Protein AF-A0A848X3K2-F1 (afdb_monomer_lite)

Structure (mmCIF, N/CA/C/O backbone):
data_AF-A0A848X3K2-F1
#
_entry.id   AF-A0A848X3K2-F1
#
loop_
_atom_site.group_PDB
_atom_site.id
_atom_site.type_symbol
_atom_site.label_atom_id
_atom_site.label_alt_id
_atom_site.label_comp_id
_atom_site.label_asym_id
_atom_site.label_entity_id
_atom_site.label_seq_id
_atom_site.pdbx_PDB_ins_code
_atom_site.Cartn_x
_atom_site.Cartn_y
_atom_site.Cartn_z
_atom_site.occupancy
_atom_site.B_iso_or_equiv
_atom_site.auth_seq_id
_atom_site.auth_comp_id
_atom_site.auth_asym_id
_atom_site.auth_atom_id
_atom_site.pdbx_PDB_model_num
ATOM 1 N N . MET A 1 1 ? 12.611 2.254 21.986 1.00 49.25 1 MET A N 1
ATOM 2 C CA . MET A 1 1 ? 13.450 1.030 21.943 1.00 49.25 1 MET A CA 1
ATOM 3 C C . MET A 1 1 ? 12.719 -0.230 21.454 1.00 49.25 1 MET A C 1
ATOM 5 O O . MET A 1 1 ? 13.115 -0.743 20.417 1.00 49.25 1 MET A O 1
ATOM 9 N N . ALA A 1 2 ? 11.694 -0.782 22.133 1.00 53.91 2 ALA A N 1
ATOM 10 C CA . ALA A 1 2 ? 11.013 -2.005 21.642 1.00 53.91 2 ALA A CA 1
ATOM 11 C C . ALA A 1 2 ? 10.129 -1.765 20.396 1.00 53.91 2 ALA A C 1
ATOM 13 O O . ALA A 1 2 ? 9.977 -2.655 19.554 1.00 53.91 2 ALA A O 1
ATOM 14 N N . ASP A 1 3 ? 9.580 -0.556 20.277 1.00 63.12 3 ASP A N 1
ATOM 15 C CA . ASP A 1 3 ? 8.714 -0.158 19.165 1.00 63.12 3 ASP A CA 1
ATOM 16 C C . ASP A 1 3 ? 9.526 0.083 17.881 1.00 63.12 3 ASP A C 1
ATOM 18 O O . ASP A 1 3 ? 9.202 -0.451 16.825 1.00 63.12 3 ASP A O 1
ATOM 22 N N . ASP A 1 4 ? 10.684 0.738 17.996 1.00 69.56 4 ASP A N 1
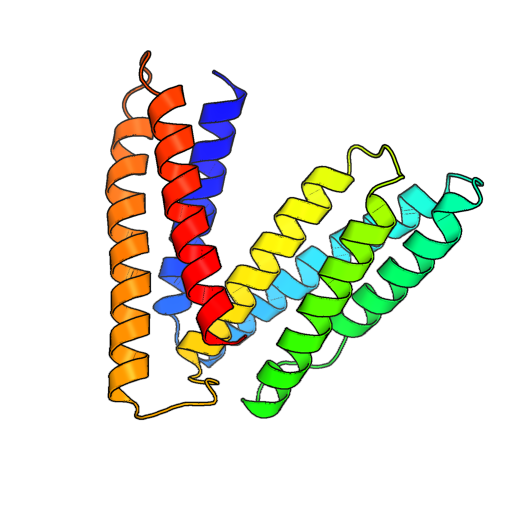ATOM 23 C CA . ASP A 1 4 ? 11.540 1.097 16.853 1.00 69.56 4 ASP A CA 1
ATOM 24 C C . ASP A 1 4 ? 12.150 -0.136 16.181 1.00 69.56 4 ASP A C 1
ATOM 26 O O . ASP A 1 4 ? 12.211 -0.234 14.956 1.00 69.56 4 ASP A O 1
ATOM 30 N N . THR A 1 5 ? 12.535 -1.146 16.970 1.00 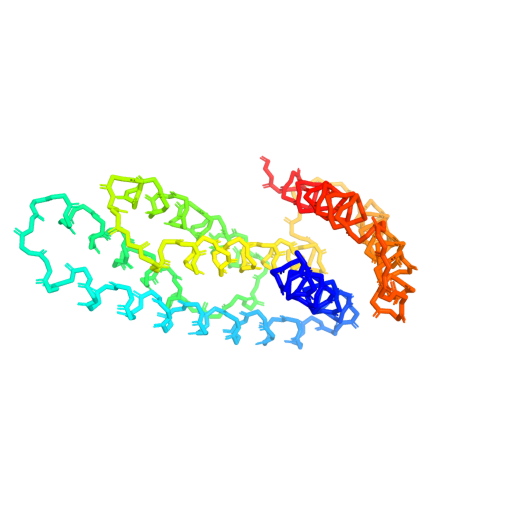72.69 5 THR A N 1
ATOM 31 C CA . THR A 1 5 ? 13.004 -2.433 16.422 1.00 72.69 5 THR A CA 1
ATOM 32 C C . THR A 1 5 ? 11.883 -3.164 15.681 1.00 72.69 5 THR A C 1
ATOM 34 O O . THR A 1 5 ? 12.126 -3.840 14.681 1.00 72.69 5 THR A O 1
ATOM 37 N N . THR A 1 6 ? 10.645 -3.039 16.160 1.00 80.62 6 THR A N 1
ATOM 38 C CA . THR A 1 6 ? 9.471 -3.623 15.501 1.00 80.62 6 THR A CA 1
ATOM 39 C C . THR A 1 6 ? 9.144 -2.865 14.214 1.00 80.62 6 THR A C 1
ATOM 41 O O . THR A 1 6 ? 8.848 -3.494 13.199 1.00 80.62 6 THR A O 1
ATOM 44 N N . PHE A 1 7 ? 9.266 -1.537 14.227 1.00 81.94 7 PHE A N 1
ATOM 45 C CA . PHE A 1 7 ? 9.116 -0.684 13.055 1.00 81.94 7 PHE A CA 1
ATOM 46 C C . PHE A 1 7 ? 10.155 -1.003 11.977 1.00 81.94 7 PHE A C 1
ATOM 48 O O . PHE A 1 7 ? 9.763 -1.292 10.851 1.00 81.94 7 PHE A O 1
ATOM 55 N N . LEU A 1 8 ? 11.452 -1.045 12.304 1.00 81.56 8 LEU A N 1
ATOM 56 C CA . LEU A 1 8 ? 12.493 -1.346 11.314 1.00 81.56 8 LEU A CA 1
ATOM 57 C C . LEU A 1 8 ? 12.333 -2.736 10.695 1.00 81.56 8 LEU A C 1
ATOM 59 O O . LEU A 1 8 ? 12.541 -2.891 9.497 1.00 81.56 8 LEU A O 1
ATOM 63 N N . LYS A 1 9 ? 11.887 -3.732 11.470 1.00 85.31 9 LYS A N 1
ATOM 64 C CA . LYS A 1 9 ? 11.555 -5.060 10.931 1.00 85.31 9 LYS A CA 1
ATOM 65 C C . LYS A 1 9 ? 10.381 -5.020 9.960 1.00 85.31 9 LYS A C 1
ATOM 67 O O . LYS A 1 9 ? 10.427 -5.682 8.927 1.00 85.31 9 LYS A O 1
ATOM 72 N N . LYS A 1 10 ? 9.325 -4.266 10.287 1.00 86.50 10 LYS A N 1
ATOM 73 C CA . LYS A 1 10 ? 8.186 -4.066 9.380 1.00 86.50 10 LYS A CA 1
ATOM 74 C C . LYS A 1 10 ? 8.639 -3.357 8.107 1.00 86.50 10 LYS A C 1
ATOM 76 O O . LYS A 1 10 ? 8.357 -3.851 7.025 1.00 86.50 10 LYS A O 1
ATOM 81 N N . LEU A 1 11 ? 9.388 -2.265 8.249 1.00 86.94 11 LEU A N 1
ATOM 82 C CA . LEU A 1 11 ? 9.920 -1.476 7.143 1.00 86.94 11 LEU A CA 1
ATOM 83 C C . LEU A 1 11 ? 10.825 -2.309 6.230 1.00 86.94 11 LEU A C 1
ATOM 85 O O . LEU A 1 11 ? 10.656 -2.276 5.016 1.00 86.94 11 LEU A O 1
ATOM 89 N N . GLN A 1 12 ? 11.739 -3.099 6.799 1.00 88.25 12 GLN A N 1
ATOM 90 C CA . GLN A 1 12 ? 12.566 -4.026 6.028 1.00 88.25 12 GLN A CA 1
ATOM 91 C C . GLN A 1 12 ? 11.698 -5.026 5.262 1.00 88.25 12 GLN A C 1
ATOM 93 O O . GLN A 1 12 ? 11.901 -5.212 4.069 1.00 88.25 12 GLN A O 1
ATOM 98 N N . GLY A 1 13 ? 10.690 -5.610 5.918 1.00 89.56 13 GLY A N 1
ATOM 99 C CA . GLY A 1 13 ? 9.738 -6.497 5.257 1.00 89.56 13 GLY A CA 1
ATOM 100 C C . GLY A 1 13 ? 9.004 -5.819 4.098 1.00 89.56 13 GLY A C 1
ATOM 101 O O . GLY A 1 13 ? 8.849 -6.424 3.044 1.00 89.56 13 GLY A O 1
ATOM 102 N N . GLU A 1 14 ? 8.589 -4.559 4.246 1.00 89.31 14 GLU A N 1
ATOM 103 C CA . GLU A 1 14 ? 7.959 -3.806 3.155 1.00 89.31 14 GLU A CA 1
ATOM 104 C C . GLU A 1 14 ? 8.918 -3.522 1.996 1.00 89.31 14 GLU A C 1
ATOM 106 O O . GLU A 1 14 ? 8.530 -3.662 0.836 1.00 89.31 14 GLU A O 1
ATOM 111 N N . ILE A 1 15 ? 10.170 -3.168 2.291 1.00 88.94 15 ILE A N 1
ATOM 112 C CA . ILE A 1 15 ? 11.210 -2.956 1.280 1.00 88.94 15 ILE A CA 1
ATOM 113 C C . ILE A 1 15 ? 11.480 -4.255 0.517 1.00 88.94 15 ILE A C 1
ATOM 115 O O . ILE A 1 15 ? 11.450 -4.253 -0.713 1.00 88.94 15 ILE A O 1
ATOM 119 N N . ASP A 1 16 ? 11.666 -5.369 1.226 1.00 90.00 16 ASP A N 1
ATOM 120 C CA . ASP A 1 16 ? 11.895 -6.686 0.630 1.00 90.00 16 ASP A CA 1
ATOM 121 C C . ASP A 1 16 ? 10.710 -7.108 -0.252 1.00 90.00 16 ASP A C 1
ATOM 123 O O . ASP A 1 16 ? 10.896 -7.615 -1.360 1.00 90.00 16 ASP A O 1
ATOM 127 N N . GLU A 1 17 ? 9.479 -6.860 0.208 1.00 91.50 17 GLU A N 1
ATOM 128 C CA . GLU A 1 17 ? 8.253 -7.114 -0.550 1.00 91.50 17 GLU A CA 1
ATOM 129 C C . GLU A 1 17 ? 8.192 -6.297 -1.849 1.00 91.50 17 GLU A C 1
ATOM 131 O O . GLU A 1 17 ? 7.8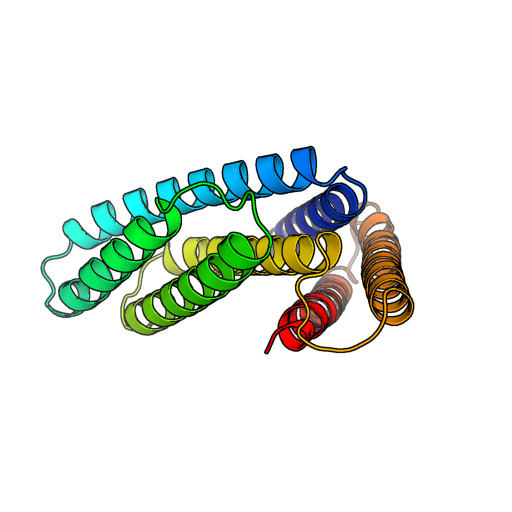38 -6.842 -2.897 1.00 91.50 17 GLU A O 1
ATOM 136 N N . LEU A 1 18 ? 8.559 -5.014 -1.807 1.00 89.75 18 LEU A N 1
ATOM 137 C CA . LEU A 1 18 ? 8.574 -4.146 -2.987 1.00 89.75 18 LEU A CA 1
ATOM 138 C C . LEU A 1 18 ? 9.690 -4.522 -3.964 1.00 89.75 18 LEU A C 1
ATOM 140 O O . LEU A 1 18 ? 9.439 -4.601 -5.167 1.00 89.75 18 LEU A O 1
ATOM 144 N N . ILE A 1 19 ? 10.898 -4.810 -3.468 1.00 88.50 19 ILE A N 1
ATOM 145 C CA . ILE A 1 19 ? 12.007 -5.303 -4.295 1.00 88.50 19 ILE A CA 1
ATOM 146 C C . ILE A 1 19 ? 11.601 -6.614 -4.969 1.00 88.50 19 ILE A C 1
ATOM 148 O O . ILE A 1 19 ? 11.794 -6.767 -6.176 1.00 88.50 19 ILE A O 1
ATOM 152 N N . LEU A 1 20 ? 11.013 -7.554 -4.222 1.00 90.38 20 LEU A N 1
ATOM 153 C CA . LEU A 1 20 ? 10.508 -8.805 -4.780 1.00 90.38 20 LEU A CA 1
ATOM 154 C C . LEU A 1 20 ? 9.498 -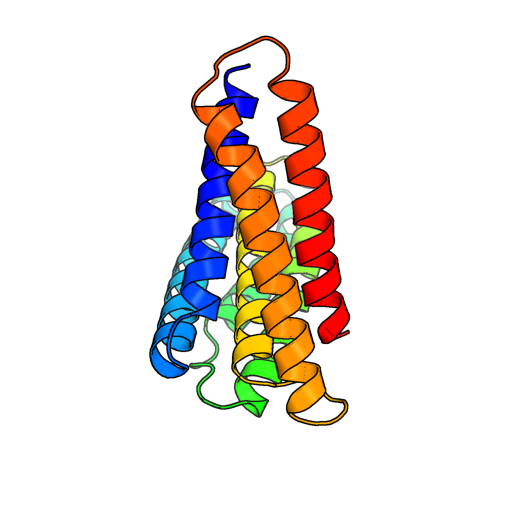8.517 -5.888 1.00 90.38 20 LEU A C 1
ATOM 156 O O . LEU A 1 20 ? 9.702 -8.968 -7.011 1.00 90.38 20 LEU A O 1
ATOM 160 N N . GLN A 1 21 ? 8.462 -7.724 -5.606 1.00 89.69 21 GLN A N 1
ATOM 161 C CA . GLN A 1 21 ? 7.408 -7.402 -6.566 1.00 89.69 21 GLN A CA 1
ATOM 162 C C . GLN A 1 21 ? 7.955 -6.763 -7.852 1.00 89.69 21 GLN A C 1
ATOM 164 O O . GLN A 1 21 ? 7.522 -7.134 -8.938 1.00 89.69 21 GLN A O 1
ATOM 169 N N . LEU A 1 22 ? 8.934 -5.858 -7.756 1.00 86.75 22 LEU A N 1
ATOM 170 C CA . LEU A 1 22 ? 9.569 -5.230 -8.922 1.00 86.75 22 LEU A CA 1
ATOM 171 C C . LEU A 1 22 ? 10.438 -6.201 -9.741 1.00 86.75 22 LEU A C 1
ATOM 173 O O . LEU A 1 22 ? 10.730 -5.927 -10.909 1.00 86.75 22 LEU A O 1
ATOM 177 N N . ASN A 1 23 ? 10.862 -7.320 -9.153 1.00 87.31 23 ASN A N 1
ATOM 178 C CA . ASN A 1 23 ? 11.611 -8.377 -9.834 1.00 87.31 23 ASN A CA 1
ATOM 179 C C . ASN A 1 23 ? 10.717 -9.533 -10.327 1.00 87.31 23 ASN A C 1
ATOM 181 O O . ASN A 1 23 ? 11.192 -10.369 -11.098 1.00 87.31 23 ASN A O 1
ATOM 185 N N . LEU A 1 24 ? 9.453 -9.600 -9.896 1.00 87.38 24 LEU A N 1
ATOM 186 C CA . LEU A 1 24 ? 8.499 -10.610 -10.349 1.00 87.38 24 LEU A CA 1
ATOM 187 C C . LEU A 1 24 ? 8.115 -10.399 -11.820 1.00 87.38 24 LEU A C 1
ATOM 189 O O . LEU A 1 24 ? 8.159 -9.293 -12.358 1.00 87.38 24 LEU A O 1
ATOM 193 N N . GLY A 1 25 ? 7.709 -11.484 -12.482 1.00 85.38 25 GLY A N 1
ATOM 194 C CA . GLY A 1 25 ? 7.029 -11.376 -13.767 1.00 85.38 25 GLY A CA 1
ATOM 195 C C . GLY A 1 25 ? 5.639 -10.758 -13.594 1.00 85.38 25 GLY A C 1
ATOM 196 O O . GLY A 1 25 ? 5.031 -10.869 -12.533 1.00 85.38 25 GLY A O 1
ATOM 197 N N . LYS A 1 26 ? 5.094 -10.167 -14.665 1.00 83.62 26 LYS A N 1
ATOM 198 C CA . LYS A 1 26 ? 3.786 -9.482 -14.651 1.00 83.62 26 LYS A CA 1
ATOM 199 C C . LYS A 1 26 ? 2.667 -10.295 -13.991 1.00 83.62 26 LYS A C 1
ATOM 201 O O . LYS A 1 26 ? 1.906 -9.754 -13.200 1.00 83.62 26 LYS A O 1
ATOM 206 N N . ALA A 1 27 ? 2.563 -11.583 -14.326 1.00 85.31 27 ALA A N 1
ATOM 207 C CA . ALA A 1 27 ? 1.532 -12.463 -13.777 1.00 85.31 27 ALA A CA 1
ATOM 208 C C . ALA A 1 27 ? 1.699 -12.655 -12.261 1.00 85.31 27 ALA A C 1
ATOM 210 O O . ALA A 1 27 ? 0.746 -12.469 -11.511 1.00 85.31 27 ALA A O 1
ATOM 211 N N . ASP A 1 28 ? 2.924 -12.928 -11.811 1.00 88.12 28 ASP A N 1
ATOM 212 C CA . ASP A 1 28 ? 3.228 -13.132 -10.394 1.00 88.12 28 ASP A CA 1
ATOM 213 C C . ASP A 1 28 ? 3.048 -11.839 -9.583 1.00 88.12 28 ASP A C 1
ATOM 215 O O . ASP A 1 28 ? 2.565 -11.874 -8.453 1.00 88.12 28 ASP A O 1
ATOM 219 N N . ALA A 1 29 ? 3.394 -10.682 -10.160 1.00 88.31 29 ALA A N 1
ATOM 220 C CA . ALA A 1 29 ? 3.200 -9.379 -9.530 1.00 88.31 29 ALA A CA 1
ATOM 221 C C . ALA A 1 29 ? 1.706 -9.039 -9.364 1.00 88.31 29 ALA A C 1
ATOM 223 O O . ALA A 1 29 ? 1.300 -8.551 -8.308 1.00 88.31 29 ALA A O 1
ATOM 224 N N . VAL A 1 30 ? 0.875 -9.342 -10.371 1.00 89.69 30 VAL A N 1
ATOM 225 C CA . VAL A 1 30 ? -0.589 -9.207 -10.272 1.00 89.69 30 VAL A CA 1
ATOM 226 C C . VAL A 1 30 ? -1.135 -10.133 -9.185 1.00 89.69 30 VAL A C 1
ATOM 228 O O . VAL A 1 30 ? -1.850 -9.671 -8.299 1.00 89.69 30 VAL A O 1
ATOM 231 N N . ASP A 1 31 ? -0.763 -11.414 -9.197 1.00 91.25 31 ASP A N 1
ATOM 232 C CA . ASP A 1 31 ? -1.199 -12.389 -8.189 1.00 91.25 31 ASP A CA 1
ATOM 233 C C . ASP A 1 31 ? -0.809 -11.957 -6.767 1.00 91.25 31 ASP A C 1
ATOM 235 O O . ASP A 1 31 ? -1.598 -12.079 -5.822 1.00 91.25 31 ASP A O 1
ATOM 239 N N . TYR A 1 32 ? 0.393 -11.402 -6.615 1.00 91.25 32 TYR A N 1
ATOM 240 C CA . TYR A 1 32 ? 0.891 -10.878 -5.352 1.00 91.25 32 TYR A CA 1
ATOM 241 C C . TYR A 1 32 ? 0.036 -9.715 -4.825 1.00 91.25 32 TYR A C 1
ATOM 243 O O . TYR A 1 32 ? -0.379 -9.725 -3.661 1.00 91.25 32 TYR A O 1
ATOM 251 N N . VAL A 1 33 ? -0.276 -8.734 -5.676 1.00 91.25 33 VAL A N 1
ATOM 252 C CA . VAL A 1 33 ? -1.126 -7.597 -5.296 1.00 91.25 33 VAL A CA 1
ATOM 253 C C . VAL A 1 33 ? -2.560 -8.038 -5.015 1.00 91.25 33 VAL A C 1
ATOM 255 O O . VAL A 1 33 ? -3.146 -7.580 -4.038 1.00 91.25 33 VAL A O 1
ATOM 258 N N . GLU A 1 34 ? -3.117 -8.972 -5.788 1.00 92.81 34 GLU A N 1
ATOM 259 C CA . GLU A 1 34 ? -4.449 -9.537 -5.530 1.00 92.81 34 GLU A CA 1
ATOM 260 C C . GLU A 1 34 ? -4.518 -10.217 -4.153 1.00 92.81 34 GLU A C 1
ATOM 262 O O . GLU A 1 34 ? -5.483 -10.033 -3.409 1.00 92.81 34 GLU A O 1
ATOM 267 N N . LYS A 1 35 ? -3.461 -10.931 -3.746 1.00 93.44 35 LYS A N 1
ATOM 268 C CA . LYS A 1 35 ? -3.377 -11.505 -2.396 1.00 93.44 35 LYS A CA 1
ATOM 269 C C . LYS A 1 35 ? -3.393 -10.422 -1.314 1.00 93.44 35 LYS A C 1
ATOM 271 O O . LYS A 1 35 ? -4.078 -10.574 -0.303 1.00 93.44 35 LYS A O 1
ATOM 276 N N . LYS A 1 36 ? -2.658 -9.324 -1.518 1.00 93.81 36 LYS A N 1
ATOM 277 C CA . LYS A 1 36 ? -2.621 -8.187 -0.581 1.00 93.81 36 LYS A CA 1
ATOM 278 C C . LYS A 1 36 ? -3.957 -7.441 -0.541 1.00 93.81 36 LYS A C 1
ATOM 280 O O . LYS A 1 36 ? -4.388 -7.057 0.544 1.00 93.81 36 LYS A O 1
ATOM 285 N N . LYS A 1 37 ? -4.651 -7.330 -1.679 1.00 94.25 37 LYS A N 1
ATOM 286 C CA . LYS A 1 37 ? -6.021 -6.807 -1.783 1.00 94.25 37 LYS A CA 1
ATOM 287 C C . LYS A 1 37 ? -6.989 -7.621 -0.919 1.00 94.25 37 LYS A C 1
ATOM 289 O O . LYS A 1 37 ? -7.739 -7.038 -0.140 1.00 94.25 37 LYS A O 1
ATOM 294 N N . GLU A 1 38 ? -6.928 -8.953 -0.980 1.00 94.38 38 GLU A N 1
ATOM 295 C CA . GLU A 1 38 ? -7.796 -9.822 -0.168 1.00 94.38 38 GLU A CA 1
ATOM 296 C C . GLU A 1 38 ? -7.461 -9.755 1.335 1.00 94.38 38 GLU A C 1
ATOM 298 O O . GLU A 1 38 ? -8.363 -9.728 2.175 1.00 94.38 38 GLU A O 1
ATOM 303 N N . SER A 1 39 ? -6.174 -9.665 1.696 1.00 93.31 39 SER A N 1
ATOM 304 C CA . SER A 1 39 ? -5.771 -9.430 3.092 1.00 93.31 39 SER A CA 1
ATOM 305 C C . SER A 1 39 ? -6.310 -8.100 3.625 1.00 93.31 39 SER A C 1
ATOM 307 O O . SER A 1 39 ? -6.862 -8.061 4.721 1.00 93.31 39 SER A O 1
ATOM 309 N N . PHE A 1 40 ? -6.212 -7.022 2.842 1.00 95.06 40 PHE A N 1
ATOM 310 C CA . PHE A 1 40 ? -6.728 -5.718 3.253 1.00 95.06 40 PHE A CA 1
ATOM 311 C C . PHE A 1 40 ? -8.257 -5.699 3.342 1.00 95.06 40 PHE A C 1
ATOM 313 O O . PHE A 1 40 ? -8.814 -5.155 4.288 1.00 95.06 40 PHE A O 1
ATOM 320 N N . LYS A 1 41 ? -8.949 -6.370 2.420 1.00 95.12 41 LYS A N 1
ATOM 321 C CA . LYS A 1 41 ? -10.405 -6.550 2.472 1.00 95.12 41 LYS A CA 1
ATOM 322 C C . LYS A 1 41 ? -10.859 -7.278 3.740 1.00 95.12 41 LYS A C 1
ATOM 324 O O . LYS A 1 41 ? -11.870 -6.901 4.320 1.00 95.12 41 LYS A O 1
ATOM 329 N N . SER A 1 42 ? -10.101 -8.276 4.196 1.00 94.31 42 SER A N 1
ATOM 330 C CA . SER A 1 42 ? -10.390 -8.967 5.462 1.00 94.31 42 SER A CA 1
ATOM 331 C C . SER A 1 42 ? -10.287 -8.012 6.660 1.00 94.31 42 SER A C 1
ATOM 333 O O . SER A 1 42 ? -11.125 -8.052 7.555 1.00 94.31 42 SER A O 1
ATOM 335 N N . LEU A 1 43 ? -9.309 -7.102 6.640 1.00 93.62 43 LEU A N 1
ATOM 336 C CA . LEU A 1 43 ? -9.155 -6.060 7.658 1.00 93.62 43 LEU A CA 1
ATOM 337 C C . LEU A 1 43 ? -10.267 -4.994 7.582 1.00 93.62 43 LEU A C 1
ATOM 339 O O . LEU A 1 43 ? -10.754 -4.544 8.614 1.00 93.62 43 LEU A O 1
ATOM 343 N N . VAL A 1 44 ? -10.719 -4.625 6.378 1.00 93.75 44 VAL A N 1
ATOM 344 C CA . VAL A 1 44 ? -11.901 -3.761 6.171 1.00 93.75 44 VAL A CA 1
ATOM 345 C C . VAL A 1 44 ? -13.163 -4.403 6.755 1.00 93.75 44 VAL A C 1
ATOM 347 O O . VAL A 1 44 ? -13.988 -3.713 7.352 1.00 93.75 44 VAL A O 1
ATOM 350 N N . ASP A 1 45 ? -13.310 -5.719 6.607 1.00 93.44 45 ASP A N 1
ATOM 351 C CA . ASP A 1 45 ? -14.439 -6.463 7.167 1.00 93.44 45 ASP A CA 1
ATOM 352 C C . ASP A 1 45 ? -14.410 -6.477 8.696 1.00 93.44 45 ASP A C 1
ATOM 354 O O . ASP A 1 45 ? -15.413 -6.144 9.328 1.00 93.44 45 ASP A O 1
ATOM 358 N N . GLU A 1 46 ? -13.249 -6.751 9.291 1.00 91.44 46 GLU A N 1
ATOM 359 C CA . GLU A 1 46 ? -13.055 -6.679 10.743 1.00 91.44 46 GLU A CA 1
ATOM 360 C C . GLU A 1 46 ? -13.351 -5.273 11.288 1.00 91.44 46 GLU A C 1
ATOM 362 O O . GLU A 1 46 ? -14.075 -5.113 12.274 1.00 91.44 46 GLU A O 1
ATOM 367 N N . ALA A 1 47 ? -12.845 -4.240 10.612 1.00 90.00 47 ALA A N 1
ATOM 368 C CA . ALA A 1 47 ? -13.114 -2.846 10.938 1.00 90.00 47 ALA A CA 1
ATOM 369 C C . ALA A 1 47 ? -14.612 -2.532 10.947 1.00 90.00 47 ALA A C 1
ATOM 371 O O . ALA A 1 47 ? -15.145 -1.984 11.916 1.00 90.00 47 ALA A O 1
ATOM 372 N N . ARG A 1 48 ? -15.315 -2.926 9.882 1.00 89.81 48 ARG A N 1
ATOM 373 C CA . ARG A 1 48 ? -16.757 -2.716 9.751 1.00 89.81 48 ARG A CA 1
ATOM 374 C C . ARG A 1 48 ? -17.530 -3.398 10.878 1.00 89.81 48 ARG A C 1
ATOM 376 O O . ARG A 1 48 ? -18.481 -2.809 11.401 1.00 89.81 48 ARG A O 1
ATOM 383 N N . GLU A 1 49 ? -17.151 -4.617 11.253 1.00 88.75 49 GLU A N 1
ATOM 384 C CA . GLU A 1 49 ? -17.784 -5.352 12.352 1.00 88.75 49 GLU A CA 1
ATOM 385 C C . GLU A 1 49 ? -17.581 -4.650 13.698 1.00 88.75 49 GLU A C 1
ATOM 387 O O . GLU A 1 49 ? -18.554 -4.460 14.433 1.00 88.75 49 GLU A O 1
ATOM 392 N N . ARG A 1 50 ? -16.365 -4.172 13.997 1.00 85.38 50 ARG A N 1
ATOM 393 C CA . ARG A 1 50 ? -16.094 -3.442 15.249 1.00 85.38 50 ARG A CA 1
ATOM 394 C C . ARG A 1 50 ? -16.873 -2.138 15.344 1.00 85.38 50 ARG A C 1
ATOM 396 O O . ARG A 1 50 ? -17.529 -1.883 16.351 1.00 85.38 50 ARG A O 1
ATOM 403 N N . ILE A 1 51 ? -16.886 -1.354 14.270 1.00 83.00 51 ILE A N 1
ATOM 404 C CA . ILE A 1 51 ? -17.619 -0.082 14.215 1.00 83.00 51 ILE A CA 1
ATOM 405 C C . ILE A 1 51 ? -19.141 -0.319 14.257 1.00 83.00 51 ILE A C 1
ATOM 407 O O . ILE A 1 51 ? -19.913 0.550 14.670 1.00 83.00 51 ILE A O 1
ATOM 411 N N . SER A 1 52 ? -19.611 -1.513 13.881 1.00 75.94 52 SER A N 1
ATOM 412 C CA . SER A 1 52 ? -21.019 -1.907 14.012 1.00 75.94 52 SER A CA 1
ATOM 413 C C . SER A 1 52 ? -21.484 -2.108 15.452 1.00 75.94 52 SER A C 1
ATOM 415 O O . SER A 1 52 ? -22.673 -1.929 15.702 1.00 75.94 52 SER A O 1
ATOM 417 N N . GLY A 1 53 ? -20.568 -2.370 16.388 1.00 68.44 53 GLY A N 1
ATOM 418 C CA . GLY A 1 53 ? -20.869 -2.484 17.817 1.00 68.44 53 GLY A CA 1
ATOM 419 C C . GLY A 1 53 ? -21.077 -1.153 18.552 1.00 68.44 53 GLY A C 1
ATOM 420 O O . GLY A 1 53 ? -21.684 -1.160 19.618 1.00 68.44 53 GLY A O 1
ATOM 421 N N . ASN A 1 54 ? -20.624 -0.022 17.992 1.00 65.25 54 ASN A N 1
ATOM 422 C CA . ASN A 1 54 ? -20.760 1.310 18.597 1.00 65.25 54 ASN A CA 1
ATOM 423 C C . ASN A 1 54 ? -21.913 2.095 17.936 1.00 65.25 54 ASN A C 1
ATOM 425 O O . ASN A 1 54 ? -21.831 2.470 16.762 1.00 65.25 54 ASN A O 1
ATOM 429 N N . GLU A 1 55 ? -22.995 2.346 18.685 1.00 58.22 55 GLU A N 1
ATOM 430 C CA . GLU A 1 55 ? -24.239 3.005 18.227 1.00 58.22 55 GLU A CA 1
ATOM 431 C C . GLU A 1 55 ? -24.154 4.544 18.093 1.00 58.22 55 GLU A C 1
ATOM 433 O O . GLU A 1 55 ? -25.179 5.217 17.993 1.00 58.22 55 GLU A O 1
ATOM 438 N N . ASP A 1 56 ? -22.958 5.133 18.048 1.00 63.06 56 ASP A N 1
ATOM 439 C CA . ASP A 1 56 ? -22.817 6.578 17.848 1.00 63.06 56 ASP A CA 1
ATOM 440 C C . ASP A 1 56 ? -22.976 6.975 16.371 1.00 63.06 56 ASP A C 1
ATOM 442 O O . ASP A 1 56 ? -22.479 6.315 15.456 1.00 63.06 56 ASP A O 1
ATOM 446 N N . GLY A 1 57 ? -23.658 8.097 16.113 1.00 58.81 57 GLY A N 1
ATOM 447 C CA . GLY A 1 57 ? -23.961 8.587 14.759 1.00 58.81 57 GLY A CA 1
ATOM 448 C C . GLY A 1 57 ? -22.729 8.833 13.871 1.00 58.81 57 GLY A C 1
ATOM 449 O O . GLY A 1 57 ? -22.826 8.705 12.649 1.00 58.81 57 GLY A O 1
ATOM 450 N N . SER A 1 58 ? -21.561 9.099 14.469 1.00 64.06 58 SER A N 1
ATOM 451 C CA . SER A 1 58 ? -20.267 9.219 13.774 1.00 64.06 58 SER A CA 1
ATOM 452 C C . SER A 1 58 ? -19.831 7.914 13.091 1.00 64.06 58 SER A C 1
ATOM 454 O O . SER A 1 58 ? -19.124 7.945 12.089 1.00 64.06 58 SER A O 1
ATOM 456 N N . SER A 1 59 ? -20.314 6.763 13.565 1.00 76.00 59 SER A N 1
ATOM 457 C CA . SER A 1 59 ? -20.027 5.445 12.992 1.00 76.00 59 SER A CA 1
ATOM 458 C C . SER A 1 59 ? -20.769 5.190 11.673 1.00 76.00 59 SER A C 1
ATOM 460 O O . SER A 1 59 ? -20.406 4.277 10.935 1.00 76.00 59 SER A O 1
ATOM 462 N N . SER A 1 60 ? -21.822 5.955 11.349 1.00 83.38 60 SER A N 1
ATOM 463 C CA . SER A 1 60 ? -22.649 5.697 10.159 1.00 83.38 60 SER A CA 1
ATOM 464 C C . SER A 1 60 ? -21.948 6.065 8.850 1.00 83.38 60 SER A C 1
ATOM 466 O O . SER A 1 60 ? -22.035 5.309 7.884 1.00 83.38 60 SER A O 1
ATOM 468 N N . SER A 1 61 ? -21.268 7.213 8.797 1.00 88.00 61 SER A N 1
ATOM 469 C CA . SER A 1 61 ? -20.524 7.640 7.603 1.00 88.00 61 SER A CA 1
ATOM 470 C C . SER A 1 61 ? -19.313 6.741 7.360 1.00 88.00 61 SER A C 1
ATOM 472 O O . SER A 1 61 ? -19.068 6.330 6.228 1.00 88.00 61 SER A O 1
ATOM 474 N N . LEU A 1 62 ? -18.600 6.370 8.427 1.00 90.25 62 LEU A N 1
ATOM 475 C CA . LEU A 1 62 ? -17.457 5.468 8.351 1.00 90.25 62 LEU A CA 1
ATOM 476 C C . LEU A 1 62 ? -17.859 4.068 7.865 1.00 90.25 62 LEU A C 1
ATOM 478 O O . LEU A 1 62 ? -17.205 3.527 6.978 1.00 90.25 62 LEU A O 1
ATOM 482 N N . LYS A 1 63 ? -18.975 3.510 8.359 1.00 90.12 63 LYS A N 1
ATOM 483 C CA . LYS A 1 63 ? -19.531 2.243 7.841 1.00 90.12 63 LYS A CA 1
ATOM 484 C C . LYS A 1 63 ? -19.788 2.312 6.340 1.00 90.12 63 LYS A C 1
ATOM 486 O O . LYS A 1 63 ? -19.387 1.410 5.616 1.00 90.12 63 LYS A O 1
ATOM 491 N N . GLN A 1 64 ? -20.412 3.390 5.866 1.00 93.19 64 GLN A N 1
ATOM 492 C CA . GLN A 1 64 ? -20.658 3.563 4.436 1.00 93.19 64 GLN A CA 1
ATOM 493 C C . GLN A 1 64 ? -19.345 3.592 3.637 1.00 93.19 64 GLN A C 1
ATOM 495 O O . GLN A 1 64 ? -19.250 2.941 2.600 1.00 93.19 64 GLN A O 1
ATOM 500 N N . LYS A 1 65 ? -18.318 4.299 4.123 1.00 94.44 65 LYS A N 1
ATOM 501 C CA . LYS A 1 65 ? -17.012 4.354 3.450 1.00 94.44 65 LYS A CA 1
ATOM 502 C C . LYS A 1 65 ? -16.280 3.013 3.444 1.00 94.44 65 LYS A C 1
ATOM 504 O O . LYS A 1 65 ? -15.739 2.631 2.409 1.00 94.44 65 LYS A O 1
ATOM 509 N N . LEU A 1 66 ? -16.361 2.246 4.529 1.00 93.50 66 LEU A N 1
ATOM 510 C CA . LEU A 1 66 ? -15.857 0.871 4.570 1.00 93.50 66 LEU A CA 1
ATOM 511 C C . LEU A 1 66 ? -16.580 -0.040 3.571 1.00 93.50 66 LEU A C 1
ATOM 513 O O . LEU A 1 66 ? -15.945 -0.880 2.939 1.00 93.50 66 LEU A O 1
ATOM 517 N N . ASP A 1 67 ? -17.883 0.155 3.372 1.00 93.94 67 ASP A N 1
ATOM 518 C CA . ASP A 1 67 ? -18.673 -0.610 2.401 1.00 93.94 67 ASP A CA 1
ATOM 519 C C . ASP A 1 67 ? -18.291 -0.277 0.962 1.00 93.94 67 ASP A C 1
ATOM 521 O O . ASP A 1 67 ? -18.126 -1.177 0.135 1.00 93.94 67 ASP A O 1
ATOM 525 N N . GLU A 1 68 ? -18.115 1.013 0.676 1.00 94.62 68 GLU A N 1
ATOM 526 C CA . GLU A 1 68 ? -17.616 1.503 -0.606 1.00 94.62 68 GLU A CA 1
ATOM 527 C C . GLU A 1 68 ? -16.217 0.937 -0.890 1.00 94.62 68 GLU A C 1
ATOM 529 O O . GLU A 1 68 ? -15.987 0.388 -1.970 1.00 94.62 68 GLU A O 1
ATOM 534 N N . LEU A 1 69 ? -15.307 0.987 0.087 1.00 95.38 69 LEU A N 1
ATOM 535 C CA . LEU A 1 69 ? -13.960 0.432 -0.034 1.00 95.38 69 LEU A CA 1
ATOM 536 C C . LEU A 1 69 ? -13.980 -1.085 -0.240 1.00 95.38 69 LEU A C 1
ATOM 538 O O . LEU A 1 69 ? -13.323 -1.585 -1.152 1.00 95.38 69 LEU A O 1
ATOM 542 N N . LYS A 1 70 ? -14.775 -1.825 0.541 1.00 94.25 70 LYS A N 1
ATOM 543 C CA . LYS A 1 70 ? -14.954 -3.272 0.365 1.00 94.25 70 LYS A CA 1
ATOM 544 C C . LYS A 1 70 ? -15.420 -3.604 -1.048 1.00 94.25 70 LYS A C 1
ATOM 546 O O . LYS A 1 70 ? -14.909 -4.547 -1.653 1.00 94.25 70 LYS A O 1
ATOM 551 N N . LEU A 1 71 ? -16.374 -2.835 -1.580 1.00 94.31 71 LEU A N 1
ATOM 552 C CA . LEU A 1 71 ? -16.854 -3.012 -2.945 1.00 94.31 71 LEU A CA 1
ATOM 553 C C . LEU A 1 71 ? -15.719 -2.807 -3.952 1.00 94.31 71 LEU A C 1
ATOM 555 O O . LEU A 1 71 ? -15.556 -3.656 -4.823 1.00 94.31 71 LEU A O 1
ATOM 559 N N . GLN A 1 72 ? -14.917 -1.745 -3.810 1.00 94.12 72 GLN A N 1
ATOM 560 C CA . GLN A 1 72 ? -13.774 -1.501 -4.700 1.00 94.12 72 GLN A CA 1
ATOM 561 C C . GLN A 1 72 ? -12.740 -2.630 -4.638 1.00 94.12 72 GLN A C 1
ATOM 563 O O . GLN A 1 72 ? -12.275 -3.085 -5.679 1.00 94.12 72 GLN A O 1
ATOM 568 N N . LEU A 1 73 ? -12.424 -3.136 -3.443 1.00 92.38 73 LEU A N 1
ATOM 569 C CA . LEU A 1 73 ? -11.492 -4.256 -3.266 1.00 92.38 73 LEU A CA 1
ATOM 570 C C . LEU A 1 73 ? -12.033 -5.571 -3.846 1.00 92.38 73 LEU A C 1
ATOM 572 O O . LEU A 1 73 ? -11.255 -6.438 -4.235 1.00 92.38 73 LEU A O 1
ATOM 576 N N . ALA A 1 74 ? -13.356 -5.730 -3.911 1.00 91.8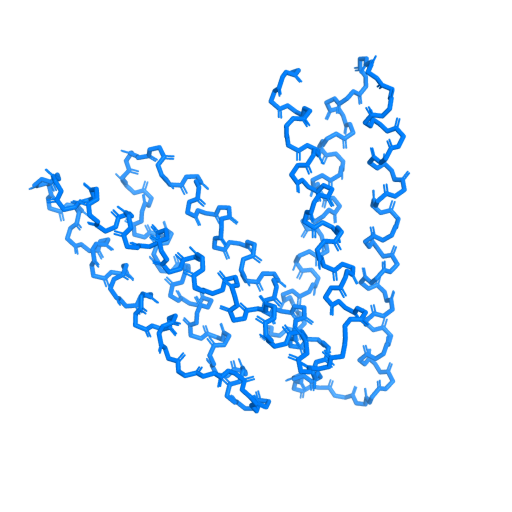1 74 ALA A N 1
ATOM 577 C CA . ALA A 1 74 ? -14.011 -6.896 -4.497 1.00 91.81 74 ALA A CA 1
ATOM 578 C C . ALA A 1 74 ? -14.207 -6.794 -6.019 1.00 91.81 74 ALA A C 1
ATOM 580 O O . ALA A 1 74 ? -14.606 -7.784 -6.640 1.00 91.81 74 ALA A O 1
ATOM 581 N N . LEU A 1 75 ? -13.944 -5.633 -6.633 1.00 88.00 75 LEU A N 1
ATOM 582 C CA . LEU A 1 75 ? -13.940 -5.526 -8.088 1.00 88.00 75 LEU A CA 1
ATOM 583 C C . LEU A 1 75 ? -12.856 -6.444 -8.665 1.00 88.00 75 LEU A C 1
ATOM 585 O O . LEU A 1 75 ? -11.840 -6.714 -8.020 1.00 88.00 75 LEU A O 1
ATOM 589 N N . GLY A 1 76 ? -13.152 -6.977 -9.856 1.00 83.88 76 GLY A N 1
ATOM 590 C CA . GLY A 1 76 ? -12.456 -8.106 -10.479 1.00 83.88 76 GLY A CA 1
ATOM 591 C C . GLY A 1 76 ? -10.939 -7.953 -10.606 1.00 83.88 76 GLY A C 1
ATOM 592 O O . GLY A 1 76 ? -10.350 -6.946 -10.236 1.00 83.88 76 GLY A O 1
ATOM 593 N N . ARG A 1 77 ? -10.272 -8.970 -11.142 1.00 83.94 77 ARG A N 1
ATOM 594 C CA . ARG A 1 77 ? -8.805 -8.981 -11.191 1.00 83.94 77 ARG A CA 1
ATOM 595 C C . ARG A 1 77 ? -8.253 -7.885 -12.105 1.00 83.94 77 ARG A C 1
ATOM 597 O O . ARG A 1 77 ? -8.809 -7.610 -13.169 1.00 83.94 77 ARG A O 1
ATOM 604 N N . MET A 1 78 ? -7.131 -7.299 -11.704 1.00 84.44 78 MET A N 1
ATOM 605 C CA . MET A 1 78 ? -6.429 -6.238 -12.438 1.00 84.44 78 MET A CA 1
ATOM 606 C C . MET A 1 78 ? -5.572 -6.803 -13.590 1.00 84.44 78 MET A C 1
ATOM 608 O O . MET A 1 78 ? -4.365 -6.589 -13.655 1.00 84.44 78 MET A O 1
ATOM 612 N N . GLU A 1 79 ? -6.188 -7.577 -14.491 1.00 74.94 79 GLU A N 1
ATOM 613 C CA . GLU A 1 79 ? -5.478 -8.345 -15.533 1.00 74.94 79 GLU A CA 1
ATOM 614 C C . GLU A 1 79 ? -5.058 -7.504 -16.749 1.00 74.94 79 GLU A C 1
ATOM 616 O O . GLU A 1 79 ? -4.154 -7.892 -17.493 1.00 74.94 79 GLU A O 1
ATOM 621 N N . SER A 1 80 ? -5.694 -6.350 -16.967 1.00 84.00 80 SER A N 1
ATOM 622 C CA . SER A 1 80 ? -5.337 -5.413 -18.035 1.00 84.00 80 SER A CA 1
ATOM 623 C C . SER A 1 80 ? -4.808 -4.097 -17.470 1.00 84.00 80 SER A C 1
ATOM 625 O O . SER A 1 80 ? -5.105 -3.726 -16.335 1.00 84.00 80 SER A O 1
ATOM 627 N N . ARG A 1 81 ? -4.034 -3.372 -18.288 1.00 82.25 81 ARG A N 1
ATOM 628 C CA . ARG A 1 81 ? -3.512 -2.044 -17.929 1.00 82.25 81 ARG A CA 1
ATOM 629 C C . ARG A 1 81 ? -4.636 -1.078 -17.566 1.00 82.25 81 ARG A C 1
ATOM 631 O O . ARG A 1 81 ? -4.596 -0.498 -16.492 1.00 82.25 81 ARG A O 1
ATOM 638 N N . ASP A 1 82 ? -5.653 -0.982 -18.415 1.00 84.94 82 ASP A N 1
ATOM 639 C CA . ASP A 1 82 ? -6.786 -0.079 -18.199 1.00 84.94 82 ASP A CA 1
ATOM 640 C C . ASP A 1 82 ? -7.572 -0.459 -16.933 1.00 84.94 82 ASP A C 1
ATOM 642 O O . ASP A 1 82 ? -7.931 0.409 -16.139 1.00 84.94 82 ASP A O 1
ATOM 646 N N . ALA A 1 83 ? -7.783 -1.762 -16.697 1.00 86.94 83 ALA A N 1
ATOM 647 C CA . ALA A 1 83 ? -8.472 -2.240 -15.501 1.00 86.94 83 ALA A CA 1
ATOM 648 C C . ALA A 1 83 ? -7.674 -1.939 -14.226 1.00 86.94 83 ALA A C 1
ATOM 650 O O . ALA A 1 83 ? -8.263 -1.532 -13.226 1.00 86.94 83 ALA A O 1
ATOM 651 N N . LEU A 1 84 ? -6.349 -2.113 -14.254 1.00 88.31 84 LEU A N 1
ATOM 652 C CA . LEU A 1 84 ? -5.486 -1.749 -13.133 1.00 88.31 84 LEU A CA 1
ATOM 653 C C . LEU A 1 84 ? -5.464 -0.234 -12.912 1.00 88.31 84 LEU A C 1
ATOM 655 O O . LEU A 1 84 ? -5.562 0.199 -11.771 1.00 88.31 84 LEU A O 1
ATOM 659 N N . GLU A 1 85 ? -5.352 0.580 -13.964 1.00 88.25 85 GLU A N 1
ATOM 660 C CA . GLU A 1 85 ? -5.344 2.042 -13.833 1.00 88.25 85 GLU A CA 1
ATOM 661 C C . GLU A 1 85 ? -6.626 2.546 -13.166 1.00 88.25 85 GLU A C 1
ATOM 663 O O . GLU A 1 85 ? -6.576 3.291 -12.185 1.00 88.25 85 GLU A O 1
ATOM 668 N N . GLU A 1 86 ? -7.773 2.081 -13.664 1.00 90.12 86 GLU A N 1
ATOM 669 C CA . GLU A 1 86 ? -9.080 2.452 -13.140 1.00 90.12 86 GLU A CA 1
ATOM 670 C C . GLU A 1 86 ? -9.270 1.960 -11.698 1.00 90.12 86 GLU A C 1
ATOM 672 O O . GLU A 1 86 ? -9.701 2.728 -10.832 1.00 90.12 86 GLU A O 1
ATOM 677 N N . GLN A 1 87 ? -8.940 0.695 -11.410 1.00 92.00 87 GLN A N 1
ATOM 678 C CA . GLN A 1 87 ? -9.091 0.147 -10.062 1.00 92.00 87 GLN A CA 1
ATOM 679 C C . GLN A 1 87 ? -8.135 0.780 -9.060 1.00 92.00 87 GLN A C 1
ATOM 681 O O . GLN A 1 87 ? -8.566 1.091 -7.952 1.00 92.00 87 GLN A O 1
ATOM 686 N N . ARG A 1 88 ? -6.875 1.023 -9.436 1.00 92.38 88 ARG A N 1
ATOM 687 C CA . ARG A 1 88 ? -5.897 1.715 -8.588 1.00 92.38 88 ARG A CA 1
ATOM 688 C C . ARG A 1 88 ? -6.450 3.058 -8.131 1.00 92.38 88 ARG A C 1
ATOM 690 O O . ARG A 1 88 ? -6.487 3.313 -6.932 1.00 92.38 88 ARG A O 1
ATOM 697 N N . GLY A 1 89 ? -6.934 3.876 -9.069 1.00 92.12 89 GLY A N 1
ATOM 698 C CA . GLY A 1 89 ? -7.520 5.179 -8.754 1.00 92.12 89 GLY A CA 1
ATOM 699 C C . GLY A 1 89 ? -8.708 5.068 -7.796 1.00 92.12 89 GLY A C 1
ATOM 700 O O . GLY A 1 89 ? -8.748 5.756 -6.778 1.00 92.12 89 GLY A O 1
ATOM 701 N N . LYS A 1 90 ? -9.643 4.146 -8.062 1.00 94.38 90 LYS A N 1
ATOM 702 C CA . LYS A 1 90 ? -10.817 3.935 -7.197 1.00 94.38 90 LYS A CA 1
ATOM 703 C C . LYS A 1 90 ? -10.448 3.445 -5.799 1.00 94.38 90 LYS A C 1
ATOM 705 O O . LYS A 1 90 ? -11.011 3.933 -4.824 1.00 94.38 90 LYS A O 1
ATOM 710 N N . ILE A 1 91 ? -9.511 2.502 -5.692 1.00 94.94 91 ILE A N 1
ATOM 711 C CA . ILE A 1 91 ? -9.023 1.991 -4.407 1.00 94.94 91 ILE A CA 1
ATOM 712 C C . ILE A 1 91 ? -8.304 3.106 -3.644 1.00 94.94 91 ILE A C 1
ATOM 714 O O . ILE A 1 91 ? -8.556 3.273 -2.455 1.00 94.94 91 ILE A O 1
ATOM 718 N N . HIS A 1 92 ? -7.473 3.912 -4.312 1.00 94.06 92 HIS A N 1
ATOM 719 C CA . HIS A 1 92 ? -6.799 5.050 -3.685 1.00 94.06 92 HIS A CA 1
ATOM 720 C C . HIS A 1 92 ? -7.794 6.034 -3.076 1.00 94.06 92 HIS A C 1
ATOM 722 O O . HIS A 1 92 ? -7.699 6.328 -1.884 1.00 94.06 92 HIS A O 1
ATOM 728 N N . SER A 1 93 ? -8.766 6.492 -3.869 1.00 94.81 93 SER A N 1
ATOM 729 C CA . SER A 1 93 ? -9.795 7.417 -3.393 1.00 94.81 93 SER A CA 1
ATOM 730 C C . SER A 1 93 ? -10.633 6.806 -2.272 1.00 94.81 93 SER A C 1
ATOM 732 O O . SER A 1 93 ? -10.870 7.467 -1.269 1.00 94.81 93 SER A O 1
ATOM 734 N N . ALA A 1 94 ? -11.033 5.536 -2.386 1.00 95.31 94 ALA A N 1
ATOM 735 C CA . ALA A 1 94 ? -11.829 4.875 -1.354 1.00 95.31 94 ALA A CA 1
ATOM 736 C C . ALA A 1 94 ? -11.063 4.703 -0.030 1.00 95.31 94 ALA A C 1
ATOM 738 O O . ALA A 1 94 ? -11.649 4.878 1.039 1.00 95.31 94 ALA A O 1
ATOM 739 N N . ILE A 1 95 ? -9.760 4.395 -0.079 1.00 95.56 95 ILE A N 1
ATOM 740 C CA . ILE A 1 95 ? -8.903 4.337 1.115 1.00 95.56 95 ILE A CA 1
ATOM 741 C C . ILE A 1 95 ? -8.830 5.715 1.767 1.00 95.56 95 ILE A C 1
ATOM 743 O O . ILE A 1 95 ? -9.093 5.824 2.962 1.00 95.56 95 ILE A O 1
ATOM 747 N N . GLN A 1 96 ? -8.536 6.761 0.992 1.00 94.19 96 GLN A N 1
ATOM 748 C CA . GLN A 1 96 ? -8.412 8.123 1.509 1.00 94.19 96 GLN A CA 1
ATOM 749 C C . GLN A 1 96 ? -9.726 8.626 2.126 1.00 94.19 96 GLN A C 1
ATOM 751 O O . GLN A 1 96 ? -9.730 9.105 3.257 1.00 94.19 96 GLN A O 1
ATOM 756 N N . ASP A 1 97 ? -10.851 8.445 1.431 1.00 94.12 97 ASP A N 1
ATOM 757 C CA . ASP A 1 97 ? -12.182 8.788 1.939 1.00 94.12 97 ASP A CA 1
ATOM 758 C C . ASP A 1 97 ? -12.485 8.077 3.264 1.00 94.12 97 ASP A C 1
ATOM 760 O O . ASP A 1 97 ? -13.047 8.671 4.188 1.00 94.12 97 ASP A O 1
ATOM 764 N N . THR A 1 98 ? -12.110 6.798 3.364 1.00 93.25 98 THR A N 1
ATOM 765 C CA . THR A 1 98 ? -12.302 6.003 4.581 1.00 93.25 98 THR A CA 1
ATOM 766 C C . THR A 1 98 ? -11.406 6.501 5.710 1.00 93.25 98 THR A C 1
ATOM 768 O O . THR A 1 98 ? -11.886 6.650 6.828 1.00 93.25 98 THR A O 1
ATOM 771 N N . GLN A 1 99 ? -10.138 6.821 5.434 1.00 92.62 99 GLN A N 1
ATOM 772 C CA . GLN A 1 99 ? -9.213 7.391 6.420 1.00 92.62 99 GLN A CA 1
ATOM 773 C C . GLN A 1 99 ? -9.736 8.721 6.978 1.00 92.62 99 GLN A C 1
ATOM 775 O O . GLN A 1 99 ? -9.760 8.898 8.195 1.00 92.62 99 GLN A O 1
ATOM 780 N N . THR A 1 100 ? -10.231 9.620 6.119 1.00 91.75 100 THR A N 1
ATOM 781 C CA . THR A 1 100 ? -10.847 10.885 6.549 1.00 91.75 100 THR A CA 1
ATOM 782 C C . THR A 1 100 ? -12.109 10.648 7.379 1.00 91.75 100 THR A C 1
ATOM 784 O O . THR A 1 100 ? -12.299 11.286 8.410 1.00 91.75 100 THR A O 1
ATOM 787 N N . ALA A 1 101 ? -12.964 9.697 6.990 1.00 89.25 101 ALA A N 1
ATOM 788 C CA . ALA A 1 101 ? -14.147 9.342 7.778 1.00 89.25 101 ALA A CA 1
ATOM 789 C C . ALA A 1 101 ? -13.802 8.687 9.130 1.00 89.25 101 ALA A C 1
ATOM 791 O O . ALA A 1 101 ? -14.615 8.734 10.053 1.00 89.25 101 ALA A O 1
ATOM 792 N N . TRP A 1 102 ? -12.611 8.093 9.254 1.00 88.19 102 TRP A N 1
ATOM 793 C CA . TRP A 1 102 ? -12.099 7.484 10.483 1.00 88.19 102 TRP A CA 1
ATOM 794 C C . TRP A 1 102 ? -11.429 8.496 11.415 1.00 88.19 102 TRP A C 1
ATOM 796 O O . TRP A 1 102 ? -11.244 8.213 12.594 1.00 88.19 102 TRP A O 1
ATOM 806 N N . GLU A 1 103 ? -11.069 9.695 10.941 1.00 85.50 103 GLU A N 1
ATOM 807 C CA . GLU A 1 103 ? -10.456 10.728 11.783 1.00 85.50 103 GLU A CA 1
ATOM 808 C C . GLU A 1 103 ? -11.158 10.963 13.131 1.00 85.50 103 GLU A C 1
ATOM 810 O O . GLU A 1 103 ? -10.444 10.930 14.138 1.00 85.50 103 GLU A O 1
ATOM 815 N N . PRO A 1 104 ? -12.496 11.141 13.187 1.00 82.81 104 PRO A N 1
ATOM 816 C CA . PRO A 1 104 ? -13.213 11.420 14.430 1.00 82.81 104 PRO A CA 1
ATOM 817 C C . PRO A 1 104 ? -13.446 10.189 15.320 1.00 82.81 104 PRO A C 1
ATOM 819 O O . PRO A 1 104 ? -14.021 10.339 16.396 1.00 82.81 104 PRO A O 1
ATOM 822 N N . VAL A 1 105 ? -13.065 8.985 14.883 1.00 80.00 105 VAL A N 1
ATOM 823 C CA . VAL A 1 105 ? -13.270 7.744 15.640 1.00 80.00 105 VAL A CA 1
ATOM 824 C C . VAL A 1 105 ? -11.968 7.367 16.346 1.00 80.00 105 VAL A C 1
ATOM 826 O O . VAL A 1 105 ? -10.956 7.091 15.698 1.00 80.00 105 VAL A O 1
ATOM 829 N N . GLU A 1 106 ? -11.994 7.351 17.679 1.00 76.56 106 GLU A N 1
ATOM 830 C CA . GLU A 1 106 ? -10.913 6.772 18.478 1.00 76.56 106 GLU A CA 1
ATOM 831 C C . GLU A 1 106 ? -11.040 5.246 18.451 1.00 76.56 106 GLU A C 1
ATOM 833 O O . GLU A 1 106 ? -11.938 4.667 19.059 1.00 76.56 106 GLU A O 1
ATOM 838 N N . ASP A 1 107 ? -10.164 4.603 17.683 1.00 76.69 107 ASP A N 1
ATOM 839 C CA . ASP A 1 107 ? -10.124 3.152 17.521 1.00 76.69 107 ASP A CA 1
ATOM 840 C C . ASP A 1 107 ? -8.674 2.708 17.314 1.00 76.69 107 ASP A C 1
ATOM 842 O O . ASP A 1 107 ? -7.957 3.254 16.470 1.00 76.69 107 ASP A O 1
ATOM 846 N N . ASP A 1 108 ? -8.260 1.681 18.049 1.00 81.50 108 ASP A N 1
ATOM 847 C CA . ASP A 1 108 ? -6.945 1.053 17.924 1.00 81.50 108 ASP A CA 1
ATOM 848 C C . ASP A 1 108 ? -6.731 0.423 16.531 1.00 81.50 108 ASP A C 1
ATOM 850 O O . ASP A 1 108 ? -5.593 0.228 16.091 1.00 81.50 108 ASP A O 1
ATOM 854 N N . LEU A 1 109 ? -7.813 0.126 15.794 1.00 84.38 109 LEU A N 1
ATOM 855 C CA . LEU A 1 109 ? -7.742 -0.322 14.400 1.00 84.38 109 LEU A CA 1
ATOM 856 C C . LEU A 1 109 ? -7.346 0.774 13.419 1.00 84.38 109 LEU A C 1
ATOM 858 O O . LEU A 1 109 ? -6.886 0.442 12.327 1.00 84.38 109 LEU A O 1
ATOM 862 N N . LYS A 1 110 ? -7.493 2.054 13.772 1.00 87.75 110 LYS A N 1
ATOM 863 C CA . LYS A 1 110 ? -7.224 3.171 12.858 1.00 87.75 110 LYS A CA 1
ATOM 864 C C . LYS A 1 110 ? -5.802 3.118 12.308 1.00 87.75 110 LYS A C 1
ATOM 866 O O . LYS A 1 110 ? -5.604 3.245 11.103 1.00 87.75 110 LYS A O 1
ATOM 871 N N . THR A 1 111 ? -4.822 2.874 13.177 1.00 88.00 111 THR A N 1
ATOM 872 C CA . THR A 1 111 ? -3.410 2.761 12.785 1.00 88.00 111 THR A CA 1
ATOM 873 C C . THR A 1 111 ? -3.185 1.549 11.886 1.00 88.00 111 THR A C 1
ATOM 875 O O . THR A 1 111 ? -2.574 1.674 10.833 1.00 88.00 111 THR A O 1
ATOM 878 N N . GLN A 1 112 ? -3.750 0.388 12.237 1.00 89.31 112 GLN A N 1
ATOM 879 C CA . GLN A 1 112 ? -3.608 -0.828 11.426 1.00 89.31 112 GLN A CA 1
ATOM 880 C C . GLN A 1 112 ? -4.238 -0.667 10.039 1.00 89.31 112 GLN A C 1
ATOM 882 O O . GLN A 1 112 ? -3.670 -1.109 9.043 1.00 89.31 112 GLN A O 1
ATOM 887 N N . PHE A 1 113 ? -5.399 -0.012 9.968 1.00 92.31 113 PHE A N 1
ATOM 888 C CA . PHE A 1 113 ? -6.066 0.312 8.717 1.00 92.31 113 PHE A CA 1
ATOM 889 C C . PHE A 1 113 ? -5.254 1.294 7.877 1.00 92.31 113 PHE A C 1
ATOM 891 O O . PHE A 1 113 ? -5.099 1.079 6.676 1.00 92.31 113 PHE A O 1
ATOM 898 N N . HIS A 1 114 ? -4.725 2.351 8.497 1.00 91.69 114 HIS A N 1
ATOM 899 C CA . HIS A 1 114 ? -3.893 3.331 7.812 1.00 91.69 114 HIS A CA 1
ATOM 900 C C . HIS A 1 114 ? -2.643 2.672 7.218 1.00 91.69 114 HIS A C 1
ATOM 902 O O . HIS A 1 114 ? -2.418 2.790 6.014 1.00 91.69 114 HIS A O 1
ATOM 908 N N . ASP A 1 115 ? -1.908 1.906 8.027 1.00 90.38 115 ASP A N 1
ATOM 909 C CA . ASP A 1 115 ? -0.701 1.191 7.609 1.00 90.38 115 ASP A CA 1
ATOM 910 C C . ASP A 1 115 ? -1.004 0.201 6.473 1.00 90.38 115 ASP A C 1
ATOM 912 O O . ASP A 1 115 ? -0.332 0.191 5.442 1.00 90.38 115 ASP A O 1
ATOM 916 N N . ALA A 1 116 ? -2.053 -0.617 6.615 1.00 92.06 116 ALA A N 1
ATOM 917 C CA . ALA A 1 116 ? -2.416 -1.602 5.599 1.00 92.06 116 ALA A CA 1
ATOM 918 C C . ALA A 1 116 ? -2.915 -0.949 4.298 1.00 92.06 116 ALA A C 1
ATOM 920 O O . ALA A 1 116 ? -2.594 -1.429 3.207 1.00 92.06 116 ALA A O 1
ATOM 921 N N . GLY A 1 117 ? -3.664 0.152 4.405 1.00 93.94 117 GLY A N 1
ATOM 922 C CA . GLY A 1 117 ? -4.133 0.934 3.266 1.00 93.94 117 GLY A CA 1
ATOM 923 C C . GLY A 1 117 ? -2.975 1.568 2.502 1.00 93.94 117 GLY A C 1
ATOM 924 O O . GLY A 1 117 ? -2.882 1.410 1.287 1.00 93.94 117 GLY A O 1
ATOM 925 N N . GLU A 1 118 ? -2.045 2.209 3.208 1.00 92.75 118 GLU A N 1
ATOM 926 C CA . GLU A 1 118 ? -0.854 2.814 2.609 1.00 92.75 118 GLU A CA 1
ATOM 927 C C . GLU A 1 118 ? 0.061 1.761 1.959 1.00 92.75 118 GLU A C 1
ATOM 929 O O . GLU A 1 118 ? 0.549 1.950 0.838 1.00 92.75 118 GLU A O 1
ATOM 934 N N . SER A 1 119 ? 0.232 0.611 2.617 1.00 92.38 119 SER A N 1
ATOM 935 C CA . SER A 1 119 ? 0.989 -0.525 2.083 1.00 92.38 119 SER A CA 1
ATOM 936 C C . SER A 1 119 ? 0.349 -1.076 0.801 1.00 92.38 119 SER A C 1
ATOM 938 O O . SER A 1 119 ? 1.053 -1.351 -0.173 1.00 92.38 119 SER A O 1
ATOM 940 N N . LEU A 1 120 ? -0.986 -1.199 0.748 1.00 94.38 120 LEU A N 1
ATOM 941 C CA . LEU A 1 120 ? -1.693 -1.626 -0.464 1.00 94.38 120 LEU A CA 1
ATOM 942 C C . LEU A 1 120 ? -1.554 -0.602 -1.598 1.00 94.38 120 LEU A C 1
ATOM 944 O O . LEU A 1 120 ? -1.268 -1.000 -2.726 1.00 94.38 120 LEU A O 1
ATOM 948 N N . GLN A 1 121 ? -1.718 0.693 -1.313 1.00 94.88 121 GLN A N 1
ATOM 949 C CA . GLN A 1 121 ? -1.540 1.765 -2.302 1.00 94.88 121 GLN A CA 1
ATOM 950 C C . GLN A 1 121 ? -0.132 1.726 -2.912 1.00 94.88 121 GLN A C 1
ATOM 952 O O . GLN A 1 121 ? 0.019 1.686 -4.129 1.00 94.88 121 GLN A O 1
ATOM 957 N N . THR A 1 122 ? 0.901 1.618 -2.072 1.00 93.31 122 THR A N 1
ATOM 958 C CA . THR A 1 122 ? 2.299 1.534 -2.527 1.00 93.31 122 THR A CA 1
ATOM 959 C C . THR A 1 122 ? 2.525 0.322 -3.435 1.00 93.31 122 THR A C 1
ATOM 961 O O . THR A 1 122 ? 3.175 0.423 -4.475 1.00 93.31 122 THR A O 1
ATOM 964 N N . LYS A 1 123 ? 1.947 -0.834 -3.089 1.00 93.25 123 LYS A N 1
ATOM 965 C CA . LYS A 1 123 ? 2.036 -2.050 -3.911 1.00 93.25 123 LYS A CA 1
ATOM 966 C C . LYS A 1 123 ? 1.279 -1.921 -5.234 1.00 93.25 123 LYS A C 1
ATOM 968 O O . LYS A 1 123 ? 1.758 -2.419 -6.252 1.00 93.25 123 LYS A O 1
ATOM 973 N N . LEU A 1 124 ? 0.133 -1.243 -5.251 1.00 92.62 124 LEU A N 1
ATOM 974 C CA . LEU A 1 124 ? -0.596 -0.944 -6.485 1.00 92.62 124 LEU A CA 1
ATOM 975 C C . LEU A 1 124 ? 0.201 -0.006 -7.396 1.00 92.62 124 LEU A C 1
ATOM 977 O O . LEU A 1 124 ? 0.287 -0.260 -8.597 1.00 92.62 124 LEU A O 1
ATOM 981 N N . ASP A 1 125 ? 0.826 1.029 -6.837 1.00 92.06 125 ASP A N 1
ATOM 982 C CA . ASP A 1 125 ? 1.671 1.950 -7.599 1.00 92.06 125 ASP A CA 1
ATOM 983 C C . ASP A 1 125 ? 2.928 1.237 -8.140 1.00 92.06 125 ASP A C 1
ATOM 985 O O . ASP A 1 125 ? 3.316 1.435 -9.293 1.00 92.06 125 ASP A O 1
ATOM 989 N N . ALA A 1 126 ? 3.526 0.324 -7.365 1.00 90.50 126 ALA A N 1
ATOM 990 C CA . ALA A 1 126 ? 4.660 -0.488 -7.812 1.00 90.50 126 ALA A CA 1
ATOM 991 C C . ALA A 1 126 ? 4.264 -1.444 -8.948 1.00 90.50 126 ALA A C 1
ATOM 993 O O . ALA A 1 126 ? 5.014 -1.615 -9.911 1.00 90.50 126 ALA A O 1
ATOM 994 N N . LEU A 1 127 ? 3.065 -2.030 -8.881 1.00 90.38 127 LEU A N 1
ATOM 995 C CA . LEU A 1 127 ? 2.523 -2.860 -9.957 1.00 90.38 127 LEU A CA 1
ATOM 996 C C . LEU A 1 127 ? 2.223 -2.026 -11.206 1.00 90.38 127 LEU A C 1
ATOM 998 O O . LEU A 1 127 ? 2.527 -2.449 -12.319 1.00 90.38 127 LEU A O 1
ATOM 1002 N N . ALA A 1 128 ? 1.662 -0.830 -11.038 1.00 89.75 128 ALA A N 1
ATOM 1003 C CA . ALA A 1 128 ? 1.417 0.089 -12.142 1.00 89.75 128 ALA A CA 1
ATOM 1004 C C . ALA A 1 128 ? 2.725 0.520 -12.828 1.00 89.75 128 ALA A C 1
ATOM 1006 O O . ALA A 1 128 ? 2.755 0.663 -14.055 1.00 89.75 128 ALA A O 1
ATOM 1007 N N . LEU A 1 129 ? 3.811 0.672 -12.061 1.00 88.38 129 LEU A N 1
ATOM 1008 C CA . LEU A 1 129 ? 5.149 0.947 -12.586 1.00 88.38 129 LEU A CA 1
ATOM 1009 C C . LEU A 1 129 ? 5.680 -0.245 -13.385 1.00 88.38 129 LEU A C 1
ATOM 1011 O O . LEU A 1 129 ? 6.118 -0.064 -14.520 1.00 88.38 129 LEU A O 1
ATOM 1015 N N . ASP A 1 130 ? 5.579 -1.458 -12.837 1.00 84.75 130 ASP A N 1
ATOM 1016 C CA . ASP A 1 130 ? 6.024 -2.682 -13.512 1.00 84.75 130 ASP A CA 1
ATOM 1017 C C . ASP A 1 130 ? 5.251 -2.958 -14.814 1.00 84.75 130 ASP A C 1
ATOM 1019 O O . ASP A 1 130 ? 5.820 -3.317 -15.850 1.00 84.75 130 ASP A O 1
ATOM 1023 N N . LEU A 1 131 ? 3.939 -2.711 -14.801 1.00 83.00 131 LEU A N 1
ATOM 1024 C CA . LEU A 1 131 ? 3.080 -2.874 -15.971 1.00 83.00 131 LEU A CA 1
ATOM 1025 C C . LEU A 1 131 ? 3.164 -1.709 -16.955 1.00 83.00 131 LEU A C 1
ATOM 1027 O O . LEU A 1 131 ? 2.740 -1.864 -18.106 1.00 83.00 131 LEU A O 1
ATOM 1031 N N . GLY A 1 132 ? 3.745 -0.584 -16.552 1.00 80.19 132 GLY A N 1
ATOM 1032 C CA . GLY A 1 132 ? 3.946 0.587 -17.390 1.00 80.19 132 GLY A CA 1
ATOM 1033 C C . GLY A 1 132 ? 2.681 1.338 -17.737 1.00 80.19 132 GLY A C 1
ATOM 1034 O O . GLY A 1 132 ? 2.422 1.603 -18.906 1.00 80.19 132 GLY A O 1
ATOM 1035 N N . ILE A 1 133 ? 1.893 1.649 -16.716 1.00 77.00 133 ILE A N 1
ATOM 1036 C CA . ILE A 1 133 ? 0.559 2.250 -16.845 1.00 77.00 133 ILE A CA 1
ATOM 1037 C C . ILE A 1 133 ? 0.601 3.790 -16.921 1.00 77.00 133 ILE A C 1
ATOM 1039 O O . ILE A 1 133 ? -0.419 4.449 -17.060 1.00 77.00 133 ILE A O 1
ATOM 1043 N N . ARG A 1 134 ? 1.785 4.409 -16.906 1.00 67.81 134 ARG A N 1
ATOM 1044 C CA . ARG A 1 134 ? 1.918 5.873 -16.976 1.00 67.81 134 ARG A CA 1
ATOM 1045 C C . ARG A 1 134 ? 1.335 6.493 -18.256 1.00 67.81 134 ARG A C 1
ATOM 1047 O O . ARG A 1 134 ? 1.569 6.017 -19.364 1.00 67.81 134 ARG A O 1
ATOM 1054 N N . ARG A 1 135 ? 0.714 7.670 -18.088 1.00 60.88 135 ARG A N 1
ATOM 1055 C CA . ARG A 1 135 ? 0.169 8.538 -19.151 1.00 60.88 135 ARG A CA 1
ATOM 1056 C C . ARG A 1 135 ? 1.231 9.298 -19.984 1.00 60.88 135 ARG A C 1
ATOM 1058 O O . ARG A 1 135 ? 0.850 9.991 -20.923 1.00 60.88 135 ARG A O 1
ATOM 1065 N N . ILE A 1 136 ? 2.541 9.194 -19.692 1.00 53.06 136 ILE A N 1
ATOM 1066 C CA . ILE A 1 136 ? 3.627 9.945 -20.373 1.00 53.06 136 ILE A CA 1
ATOM 1067 C C . ILE A 1 136 ? 4.899 9.091 -20.626 1.00 53.06 136 ILE A C 1
ATOM 1069 O O . ILE A 1 136 ? 5.487 8.549 -19.697 1.00 53.06 136 ILE A O 1
ATOM 1073 N N . VAL A 1 137 ? 5.274 9.075 -21.921 1.00 55.03 137 VAL A N 1
ATOM 1074 C CA . VAL A 1 137 ? 6.585 9.090 -22.629 1.00 55.03 137 VAL A CA 1
ATOM 1075 C C . VAL A 1 137 ? 7.594 7.946 -22.435 1.00 55.03 137 VAL A C 1
ATOM 1077 O O . VAL A 1 137 ? 8.323 7.918 -21.463 1.00 55.03 137 VAL A O 1
ATOM 1080 N N . ALA A 1 138 ? 7.717 7.123 -23.489 1.00 69.12 138 ALA A N 1
ATOM 1081 C CA . ALA A 1 138 ? 8.815 6.202 -23.830 1.00 69.12 138 ALA A CA 1
ATOM 1082 C C . ALA A 1 138 ? 9.165 5.098 -22.807 1.00 69.12 138 ALA A C 1
ATOM 1084 O O . ALA A 1 138 ? 9.367 5.331 -21.622 1.00 69.12 138 ALA A O 1
ATOM 1085 N N . GLU A 1 139 ? 9.328 3.864 -23.298 1.00 73.19 139 GLU A N 1
ATOM 1086 C CA . GLU A 1 139 ? 9.756 2.707 -22.489 1.00 73.19 139 GLU A CA 1
ATOM 1087 C C . GLU A 1 139 ? 11.061 2.962 -21.708 1.00 73.19 139 GLU A C 1
ATOM 1089 O O . GLU A 1 139 ? 11.267 2.393 -20.636 1.00 73.19 139 GLU A O 1
ATOM 1094 N N . GLU A 1 140 ? 11.925 3.841 -22.221 1.00 79.12 140 GLU A N 1
ATOM 1095 C CA . GLU A 1 140 ? 13.191 4.218 -21.590 1.00 79.12 140 GLU A CA 1
ATOM 1096 C C . GLU A 1 140 ? 13.004 4.980 -20.273 1.00 79.12 140 GLU A C 1
ATOM 1098 O O . GLU A 1 140 ? 13.692 4.677 -19.299 1.00 79.12 140 GLU A O 1
ATOM 1103 N N . GLU A 1 141 ? 12.048 5.910 -20.204 1.00 80.62 141 GLU A N 1
ATOM 1104 C CA . GLU A 1 141 ? 11.761 6.667 -18.979 1.00 80.62 141 GLU A CA 1
ATOM 1105 C C . GLU A 1 141 ? 11.175 5.745 -17.909 1.00 80.62 141 GLU A C 1
ATOM 1107 O O . GLU A 1 141 ? 11.564 5.799 -16.747 1.00 80.62 141 GLU A O 1
ATOM 1112 N N . LEU A 1 142 ? 10.287 4.826 -18.300 1.00 80.25 142 LEU A N 1
ATOM 1113 C CA . LEU A 1 142 ? 9.753 3.816 -17.389 1.00 80.25 142 LEU A CA 1
ATOM 1114 C C . LEU A 1 142 ? 10.870 2.957 -16.804 1.00 80.25 142 LEU A C 1
ATOM 1116 O O . LEU A 1 142 ? 10.920 2.756 -15.590 1.00 80.25 142 LEU A O 1
ATOM 1120 N N . LYS A 1 143 ? 11.771 2.463 -17.659 1.00 83.38 143 LYS A N 1
ATOM 1121 C CA . LYS A 1 143 ? 12.909 1.660 -17.217 1.00 83.38 143 LYS A CA 1
ATOM 1122 C C . LYS A 1 143 ? 13.786 2.455 -16.254 1.00 83.38 143 LYS A C 1
ATOM 1124 O O . LYS A 1 143 ? 14.152 1.927 -15.211 1.00 83.38 143 LYS A O 1
ATOM 1129 N N . PHE A 1 144 ? 14.066 3.720 -16.561 1.00 86.94 144 PHE A N 1
ATOM 1130 C CA . PHE A 1 144 ? 14.822 4.603 -15.677 1.00 86.94 144 PHE A CA 1
ATOM 1131 C C . PHE A 1 144 ? 14.154 4.758 -14.303 1.00 86.94 144 PHE A C 1
ATOM 1133 O O . PHE A 1 144 ? 14.819 4.591 -13.284 1.00 86.94 144 PHE A O 1
ATOM 1140 N N . GLN A 1 145 ? 12.841 5.003 -14.255 1.00 86.44 145 GLN A N 1
ATOM 1141 C CA . GLN A 1 145 ? 12.113 5.128 -12.988 1.00 86.44 145 GLN A CA 1
ATOM 1142 C C . GLN A 1 145 ? 12.088 3.816 -12.200 1.00 86.44 145 GLN A C 1
ATOM 1144 O O . GLN A 1 145 ? 12.280 3.834 -10.987 1.00 86.44 145 GLN A O 1
ATOM 1149 N N . LYS A 1 146 ? 11.910 2.674 -12.875 1.00 86.00 146 LYS A N 1
ATOM 1150 C CA . LYS A 1 146 ? 11.963 1.353 -12.238 1.00 86.00 146 LYS A CA 1
ATOM 1151 C C . LYS A 1 146 ? 13.332 1.081 -11.613 1.00 86.00 146 LYS A C 1
ATOM 1153 O O . LYS A 1 146 ? 13.394 0.691 -10.450 1.00 86.00 146 LYS A O 1
ATOM 1158 N N . GLU A 1 147 ? 14.413 1.321 -12.354 1.00 89.38 147 GLU A N 1
ATOM 1159 C CA . GLU A 1 147 ? 15.781 1.155 -11.845 1.00 89.38 147 GLU A CA 1
ATOM 1160 C C . GLU A 1 147 ? 16.083 2.130 -10.704 1.00 89.38 147 GLU A C 1
ATOM 1162 O O . GLU A 1 147 ? 16.708 1.744 -9.723 1.00 89.38 147 GLU A O 1
ATOM 1167 N N . LYS A 1 148 ? 15.594 3.373 -10.784 1.00 89.75 148 LYS A N 1
ATOM 1168 C CA . LYS A 1 148 ? 15.755 4.359 -9.713 1.00 89.75 148 LYS A CA 1
ATOM 1169 C C . LYS A 1 148 ? 15.043 3.930 -8.429 1.00 89.75 148 LYS A C 1
ATOM 1171 O O . LYS A 1 148 ? 15.673 3.907 -7.381 1.00 89.75 148 LYS A O 1
ATOM 1176 N N . VAL A 1 149 ? 13.764 3.550 -8.509 1.00 89.25 149 VAL A N 1
ATOM 1177 C CA . VAL A 1 149 ? 12.999 3.066 -7.344 1.00 89.25 149 VAL A CA 1
ATOM 1178 C C . VAL A 1 149 ? 13.678 1.842 -6.736 1.00 89.25 149 VAL A C 1
ATOM 1180 O O . VAL A 1 149 ? 13.803 1.750 -5.520 1.00 89.25 149 VAL A O 1
ATOM 1183 N N . LYS A 1 150 ? 14.160 0.919 -7.573 1.00 89.38 150 LYS A N 1
ATOM 1184 C CA . LYS A 1 150 ? 14.895 -0.256 -7.108 1.00 89.38 150 LYS A CA 1
ATOM 1185 C C . LYS A 1 150 ? 16.194 0.125 -6.395 1.00 89.38 150 LYS A C 1
ATOM 1187 O O . LYS A 1 150 ? 16.429 -0.368 -5.300 1.00 89.38 150 LYS A O 1
ATOM 1192 N N . ALA A 1 151 ? 16.992 1.018 -6.974 1.00 91.44 151 ALA A N 1
ATOM 1193 C CA . ALA A 1 151 ? 18.230 1.490 -6.362 1.00 91.44 151 ALA A CA 1
ATOM 1194 C C . ALA A 1 151 ? 17.977 2.209 -5.026 1.00 91.44 151 ALA A C 1
ATOM 1196 O O . ALA A 1 151 ? 18.705 1.976 -4.066 1.00 91.44 151 ALA A O 1
ATOM 1197 N N . ASP A 1 152 ? 16.926 3.030 -4.941 1.00 90.69 152 ASP A N 1
ATOM 1198 C CA . ASP A 1 152 ? 16.540 3.712 -3.701 1.00 90.69 152 ASP A CA 1
ATOM 1199 C C . ASP A 1 152 ? 16.102 2.697 -2.620 1.00 90.69 152 ASP A C 1
ATOM 1201 O O . ASP A 1 152 ? 16.454 2.848 -1.449 1.00 90.69 152 ASP A O 1
ATOM 1205 N N . LEU A 1 153 ? 15.379 1.633 -3.000 1.00 89.81 153 LEU A N 1
ATOM 1206 C CA . LEU A 1 153 ? 14.998 0.538 -2.096 1.00 89.81 153 LEU A CA 1
ATOM 1207 C C . LEU A 1 153 ? 16.205 -0.298 -1.637 1.00 89.81 153 LEU A C 1
ATOM 1209 O O . LEU A 1 153 ? 16.287 -0.644 -0.462 1.00 89.81 153 LEU A O 1
ATOM 1213 N N . GLU A 1 154 ? 17.149 -0.604 -2.529 1.00 91.06 154 GLU A N 1
ATOM 1214 C CA . GLU A 1 154 ? 18.380 -1.340 -2.199 1.00 91.06 154 GLU A CA 1
ATOM 1215 C C . GLU A 1 154 ? 19.312 -0.511 -1.294 1.00 91.06 154 GLU A C 1
ATOM 1217 O O . GLU A 1 154 ? 19.867 -1.032 -0.324 1.00 91.06 154 GLU A O 1
ATOM 1222 N N . ASP A 1 155 ? 19.443 0.796 -1.547 1.00 90.00 155 ASP A N 1
ATOM 1223 C CA . ASP A 1 155 ? 20.176 1.724 -0.673 1.00 90.00 155 ASP A CA 1
ATOM 1224 C C . ASP A 1 155 ? 19.544 1.779 0.725 1.00 90.00 155 ASP A C 1
ATOM 1226 O O . ASP A 1 155 ? 20.247 1.653 1.730 1.00 90.00 155 ASP A O 1
ATOM 1230 N N . LEU A 1 156 ? 18.213 1.881 0.805 1.00 88.31 156 LEU A N 1
ATOM 1231 C CA . LEU A 1 156 ? 17.468 1.784 2.062 1.00 88.31 156 LEU A CA 1
ATOM 1232 C C . LEU A 1 156 ? 17.719 0.459 2.792 1.00 88.31 156 LEU A C 1
ATOM 1234 O O . LEU A 1 156 ? 18.033 0.467 3.984 1.00 88.31 156 LEU A O 1
ATOM 1238 N N . GLN A 1 157 ? 17.626 -0.668 2.083 1.00 88.75 157 GLN A N 1
ATOM 1239 C CA . GLN A 1 157 ? 17.868 -2.001 2.638 1.00 88.75 157 GLN A CA 1
ATOM 1240 C C . GLN A 1 157 ? 19.274 -2.093 3.249 1.00 88.75 157 GLN A C 1
ATOM 1242 O O . GLN A 1 157 ? 19.421 -2.495 4.405 1.00 88.75 157 GLN A O 1
ATOM 1247 N N . SER A 1 158 ? 20.291 -1.613 2.523 1.00 88.00 158 SER A N 1
ATOM 1248 C CA . SER A 1 158 ? 21.693 -1.616 2.963 1.00 88.00 158 SER A CA 1
ATOM 1249 C C . SER A 1 158 ? 21.960 -0.771 4.216 1.00 88.00 158 SER A C 1
ATOM 1251 O O . SER A 1 158 ? 22.943 -1.002 4.922 1.00 88.00 158 SER A O 1
ATOM 1253 N N . LYS A 1 159 ? 21.092 0.206 4.515 1.00 84.75 159 LYS A N 1
ATOM 1254 C CA . LYS A 1 159 ? 21.170 1.039 5.725 1.00 84.75 159 LYS A CA 1
ATOM 1255 C C . LYS A 1 159 ? 20.450 0.402 6.910 1.00 84.75 159 LYS A C 1
ATOM 1257 O O . LYS A 1 159 ? 20.931 0.514 8.036 1.00 84.75 159 LY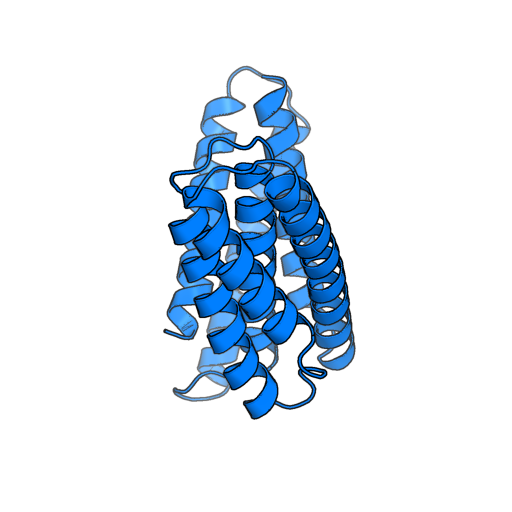S A O 1
ATOM 1262 N N . ILE A 1 160 ? 19.324 -0.266 6.664 1.00 84.38 160 ILE A N 1
ATOM 1263 C CA . ILE A 1 160 ? 18.500 -0.889 7.711 1.00 84.38 160 ILE A CA 1
ATOM 1264 C C . ILE A 1 160 ? 19.125 -2.197 8.212 1.00 84.38 160 ILE A C 1
ATOM 1266 O O . ILE A 1 160 ? 19.164 -2.432 9.419 1.00 84.38 160 ILE A O 1
ATOM 1270 N N . GLU A 1 161 ? 19.662 -3.029 7.317 1.00 81.88 161 GLU A N 1
ATOM 1271 C CA . GLU A 1 161 ? 20.264 -4.327 7.652 1.00 81.88 161 GLU A CA 1
ATOM 1272 C C . GLU A 1 161 ? 21.368 -4.238 8.735 1.00 81.88 161 GLU A C 1
ATOM 1274 O O . GLU A 1 161 ? 21.230 -4.880 9.782 1.00 81.88 161 GLU A O 1
ATOM 1279 N N . PRO A 1 162 ? 22.408 -3.387 8.610 1.00 78.06 162 PRO A N 1
ATOM 1280 C CA . PRO A 1 162 ? 23.437 -3.264 9.643 1.00 78.06 162 PRO A CA 1
ATOM 1281 C C . PRO A 1 162 ? 22.921 -2.631 10.941 1.00 78.06 162 PRO A C 1
ATOM 1283 O O . PRO A 1 162 ? 23.532 -2.821 11.995 1.00 78.06 162 PRO A O 1
ATOM 1286 N N . ALA A 1 163 ? 21.833 -1.861 10.885 1.00 74.06 163 ALA A N 1
ATOM 1287 C CA . ALA A 1 163 ? 21.221 -1.265 12.066 1.00 74.06 163 ALA A CA 1
ATOM 1288 C C . ALA A 1 163 ? 20.443 -2.300 12.882 1.00 74.06 163 ALA A C 1
ATOM 1290 O O . ALA A 1 163 ? 20.509 -2.297 14.108 1.00 74.06 163 ALA A O 1
ATOM 1291 N N . MET A 1 164 ? 19.786 -3.243 12.206 1.00 73.31 164 MET A N 1
ATOM 1292 C CA . MET A 1 164 ? 19.138 -4.388 12.842 1.00 73.31 164 MET A CA 1
ATOM 1293 C C . MET A 1 164 ? 20.139 -5.321 13.533 1.00 73.31 164 MET A C 1
ATOM 1295 O O . MET A 1 164 ? 19.827 -5.891 14.578 1.00 73.31 164 MET A O 1
ATOM 1299 N N . GLU A 1 165 ? 21.346 -5.468 12.978 1.00 74.44 165 GLU A N 1
ATOM 1300 C CA . GLU A 1 165 ? 22.410 -6.280 13.581 1.00 74.44 165 GLU A CA 1
ATOM 1301 C C . GLU A 1 165 ? 23.094 -5.596 14.775 1.00 74.44 165 GLU A C 1
ATOM 1303 O O . GLU A 1 165 ? 23.591 -6.266 15.684 1.00 74.44 165 GLU A O 1
ATOM 1308 N N . LYS A 1 166 ? 23.127 -4.259 14.799 1.00 66.12 166 LYS A N 1
ATOM 1309 C CA . LYS A 1 166 ? 23.812 -3.468 15.829 1.00 66.12 166 LYS A CA 1
ATOM 1310 C C . LYS A 1 166 ? 22.795 -2.809 16.757 1.00 66.12 166 LYS A C 1
ATOM 1312 O O . LYS A 1 166 ? 22.465 -1.639 16.604 1.00 66.12 166 LYS A O 1
ATOM 1317 N N . ALA A 1 167 ? 22.347 -3.547 17.771 1.00 58.09 167 ALA A N 1
ATOM 1318 C CA . ALA A 1 167 ? 21.548 -2.986 18.861 1.00 58.09 167 ALA A CA 1
ATOM 1319 C C . ALA A 1 167 ? 22.374 -1.948 19.653 1.00 58.09 167 ALA A C 1
ATOM 1321 O O . ALA A 1 167 ? 23.202 -2.314 20.488 1.00 58.09 167 ALA A O 1
ATOM 1322 N N . GLY A 1 168 ? 22.186 -0.655 19.378 1.00 60.88 168 GLY A N 1
ATOM 1323 C CA . GLY A 1 168 ? 22.880 0.434 20.071 1.00 60.88 168 GLY A CA 1
ATOM 1324 C C . GLY A 1 168 ? 22.151 1.774 19.970 1.00 60.88 168 GLY A C 1
ATOM 1325 O O . GLY A 1 168 ? 21.215 1.917 19.193 1.00 60.88 168 GLY A O 1
ATOM 1326 N N . ASP A 1 169 ? 22.614 2.769 20.731 1.00 61.75 169 ASP A N 1
ATOM 1327 C CA . ASP A 1 169 ? 21.943 4.058 21.004 1.00 61.75 169 ASP A CA 1
ATOM 1328 C C . ASP A 1 169 ? 21.665 4.974 19.786 1.00 61.75 169 ASP A C 1
ATOM 1330 O O . ASP A 1 169 ? 21.134 6.064 19.953 1.00 61.75 169 ASP A O 1
ATOM 1334 N N . LYS A 1 170 ? 22.012 4.562 18.559 1.00 68.06 170 LYS A N 1
ATOM 1335 C CA . LYS A 1 170 ? 21.720 5.294 17.305 1.00 68.06 170 LYS A CA 1
ATOM 1336 C C . LYS A 1 170 ? 20.512 4.742 16.542 1.00 68.06 170 LYS A C 1
ATOM 1338 O O . LYS A 1 170 ? 20.319 5.062 15.372 1.00 68.06 170 LYS A O 1
ATOM 1343 N N . PHE A 1 171 ? 19.760 3.848 17.173 1.00 77.06 171 PHE A N 1
ATOM 1344 C CA . PHE A 1 171 ? 18.652 3.148 16.535 1.00 77.06 171 PHE A CA 1
ATOM 1345 C C . PHE A 1 171 ? 17.503 4.096 16.174 1.00 77.06 171 PHE A C 1
ATOM 1347 O O . PHE A 1 171 ? 16.937 3.968 15.093 1.00 77.06 171 PHE A O 1
ATOM 1354 N N . ASP A 1 172 ? 17.216 5.065 17.045 1.00 73.12 172 ASP A N 1
ATOM 1355 C CA . ASP A 1 172 ? 16.101 6.002 16.877 1.00 73.12 172 ASP A CA 1
ATOM 1356 C C . ASP A 1 172 ? 16.357 6.963 15.700 1.00 73.12 172 ASP A C 1
ATOM 1358 O O . ASP A 1 172 ? 15.536 7.046 14.789 1.00 73.12 172 ASP A O 1
ATOM 1362 N N . ASP A 1 173 ? 17.547 7.579 15.635 1.00 80.31 173 ASP A N 1
ATOM 1363 C CA . ASP A 1 173 ? 17.947 8.449 14.513 1.00 80.31 173 ASP A CA 1
ATOM 1364 C C . ASP A 1 173 ? 17.874 7.707 13.166 1.00 80.31 173 ASP A C 1
ATOM 1366 O O . ASP A 1 173 ? 17.433 8.247 12.152 1.00 80.31 173 ASP A O 1
ATOM 1370 N N . LEU A 1 174 ? 18.289 6.436 13.152 1.00 79.75 174 LEU A N 1
ATOM 1371 C CA . LEU A 1 174 ? 18.278 5.625 11.941 1.00 79.75 174 LEU A CA 1
ATOM 1372 C C . LEU A 1 174 ? 16.864 5.188 11.544 1.00 79.75 174 LEU A C 1
ATOM 1374 O O . LEU A 1 174 ? 16.570 5.119 10.351 1.00 79.75 174 LEU A O 1
ATOM 1378 N N . ALA A 1 175 ? 15.989 4.904 12.511 1.00 81.81 175 ALA A N 1
ATOM 1379 C CA . ALA A 1 175 ? 14.587 4.603 12.248 1.00 81.81 175 ALA A CA 1
ATOM 1380 C C . ALA A 1 175 ? 13.873 5.794 11.598 1.00 81.81 175 ALA A C 1
ATOM 1382 O O . ALA A 1 175 ? 13.173 5.608 10.599 1.00 81.81 175 ALA A O 1
ATOM 1383 N N . ASP A 1 176 ? 14.115 7.006 12.097 1.00 84.19 176 ASP A N 1
ATOM 1384 C CA . ASP A 1 176 ? 13.572 8.233 11.518 1.00 84.19 176 ASP A CA 1
ATOM 1385 C C . ASP A 1 176 ? 14.127 8.505 10.113 1.00 84.19 176 ASP A C 1
ATOM 1387 O O . ASP A 1 176 ? 13.357 8.806 9.194 1.00 84.19 176 ASP A O 1
ATOM 1391 N N . ASP A 1 177 ? 15.435 8.342 9.904 1.00 84.50 177 ASP A N 1
ATOM 1392 C CA . ASP A 1 177 ? 16.062 8.500 8.587 1.00 84.50 177 ASP A CA 1
ATOM 1393 C C . ASP A 1 177 ? 15.522 7.481 7.570 1.00 84.50 177 ASP A C 1
ATOM 1395 O O . ASP A 1 177 ? 15.188 7.838 6.434 1.00 84.50 177 ASP A O 1
ATOM 1399 N N . ALA A 1 178 ? 15.401 6.212 7.974 1.00 85.38 178 ALA A N 1
ATOM 1400 C CA . ALA A 1 178 ? 14.875 5.138 7.137 1.00 85.38 178 ALA A CA 1
ATOM 1401 C C . ALA A 1 178 ? 13.405 5.382 6.778 1.00 85.38 178 ALA A C 1
ATOM 1403 O O . ALA A 1 178 ? 13.024 5.239 5.614 1.00 85.38 178 ALA A O 1
ATOM 1404 N N . LYS A 1 179 ? 12.597 5.824 7.749 1.00 86.75 179 LYS A N 1
ATOM 1405 C CA . LYS A 1 179 ? 11.201 6.211 7.531 1.00 86.75 179 LYS A CA 1
ATOM 1406 C C . LYS A 1 179 ? 11.090 7.349 6.523 1.00 86.75 179 LYS A C 1
ATOM 1408 O O . LYS A 1 179 ? 10.384 7.212 5.530 1.00 86.75 179 LYS A O 1
ATOM 1413 N N . GLN A 1 180 ? 11.837 8.435 6.718 1.00 88.12 180 GLN A N 1
ATOM 1414 C CA . GLN A 1 180 ? 11.814 9.584 5.809 1.00 88.12 180 GLN A CA 1
ATOM 1415 C C . GLN A 1 180 ? 12.263 9.220 4.392 1.00 88.12 180 GLN A C 1
ATOM 1417 O O . GLN A 1 180 ? 11.716 9.725 3.411 1.00 88.12 180 GLN A O 1
ATOM 1422 N N . ALA A 1 181 ? 13.283 8.373 4.260 1.00 88.12 181 ALA A N 1
ATOM 1423 C CA . ALA A 1 181 ? 13.750 7.922 2.959 1.00 88.12 181 ALA A CA 1
ATOM 1424 C C . ALA A 1 181 ? 12.725 6.998 2.279 1.00 88.12 181 ALA A C 1
ATOM 1426 O O . ALA A 1 181 ? 12.459 7.166 1.090 1.00 88.12 181 ALA A O 1
ATOM 1427 N N . PHE A 1 182 ? 12.072 6.107 3.023 1.00 90.00 182 PHE A N 1
ATOM 1428 C CA . PHE A 1 182 ? 10.996 5.278 2.484 1.00 90.00 182 PHE A CA 1
ATOM 1429 C C . PHE A 1 182 ? 9.757 6.094 2.097 1.00 90.00 182 PHE A C 1
ATOM 1431 O O . PHE A 1 182 ? 9.179 5.875 1.033 1.00 90.00 182 PHE A O 1
ATOM 1438 N N . ASP A 1 183 ? 9.391 7.102 2.889 1.00 89.94 183 ASP A N 1
ATOM 1439 C CA . ASP A 1 183 ? 8.313 8.039 2.559 1.00 89.94 183 ASP A CA 1
ATOM 1440 C C . ASP A 1 183 ? 8.601 8.795 1.255 1.00 89.94 183 ASP A C 1
ATOM 1442 O O . ASP A 1 183 ? 7.700 8.984 0.436 1.00 89.94 183 ASP A O 1
ATOM 1446 N N . LYS A 1 184 ? 9.865 9.158 0.994 1.00 89.38 184 LYS A N 1
ATOM 1447 C CA . LYS A 1 184 ? 10.276 9.734 -0.298 1.00 89.38 184 LYS A CA 1
ATOM 1448 C C . LYS A 1 184 ? 10.107 8.749 -1.452 1.00 89.38 184 LYS A C 1
ATOM 1450 O O . LYS A 1 184 ? 9.676 9.175 -2.521 1.00 89.38 184 LYS A O 1
ATOM 1455 N N . VAL A 1 185 ? 10.410 7.464 -1.253 1.00 88.88 185 VAL A N 1
ATOM 1456 C CA . VAL A 1 185 ? 10.185 6.424 -2.272 1.00 88.88 185 VAL A CA 1
ATOM 1457 C C . VAL A 1 185 ? 8.694 6.275 -2.560 1.00 88.88 185 VAL A C 1
ATOM 1459 O O . VAL A 1 185 ? 8.298 6.366 -3.720 1.00 88.88 185 VAL A O 1
ATOM 1462 N N . LYS A 1 186 ? 7.855 6.133 -1.525 1.00 90.00 186 LYS A N 1
ATOM 1463 C CA . LYS A 1 186 ? 6.390 6.050 -1.664 1.00 90.00 186 LYS A CA 1
ATOM 1464 C C . LYS A 1 186 ? 5.820 7.269 -2.381 1.00 90.00 186 LYS A C 1
ATOM 1466 O O . LYS A 1 186 ? 5.048 7.130 -3.326 1.00 90.00 186 LYS A O 1
ATOM 1471 N N . HIS A 1 187 ? 6.226 8.469 -1.968 1.00 88.94 187 HIS A N 1
ATOM 1472 C CA . HIS A 1 187 ? 5.775 9.703 -2.600 1.00 88.94 187 HIS A CA 1
ATOM 1473 C C . HIS A 1 187 ? 6.245 9.806 -4.055 1.00 88.94 187 HIS A C 1
ATOM 1475 O O . HIS A 1 187 ? 5.452 10.137 -4.932 1.00 88.94 187 HIS A O 1
ATOM 1481 N N . GLY A 1 188 ? 7.510 9.468 -4.324 1.00 86.19 188 GLY A N 1
ATOM 1482 C CA . GLY A 1 188 ? 8.062 9.410 -5.673 1.00 86.19 188 GLY A CA 1
ATOM 1483 C C . GLY A 1 188 ? 7.248 8.479 -6.562 1.00 86.19 188 GLY A C 1
ATOM 1484 O O . GLY A 1 188 ? 6.799 8.906 -7.620 1.00 86.19 188 GLY A O 1
ATOM 1485 N N . LEU A 1 189 ? 6.986 7.261 -6.087 1.00 86.50 189 LEU A N 1
ATOM 1486 C CA . LEU A 1 189 ? 6.178 6.245 -6.754 1.00 86.50 189 LEU A CA 1
ATOM 1487 C C . LEU A 1 189 ? 4.741 6.719 -7.026 1.00 86.50 189 LEU A C 1
ATOM 1489 O O . LEU A 1 189 ? 4.262 6.581 -8.147 1.00 86.50 189 LEU A O 1
ATOM 1493 N N . ARG A 1 190 ? 4.073 7.331 -6.043 1.00 86.56 190 ARG A N 1
ATOM 1494 C CA . ARG A 1 190 ? 2.699 7.837 -6.189 1.00 86.56 190 ARG A CA 1
ATOM 1495 C C . ARG A 1 190 ? 2.610 9.001 -7.173 1.00 86.56 190 ARG A C 1
ATOM 1497 O O . ARG A 1 190 ? 1.790 8.968 -8.085 1.00 86.56 190 ARG A O 1
ATOM 1504 N N . SER A 1 191 ? 3.541 9.954 -7.076 1.00 85.75 191 SER A N 1
ATOM 1505 C CA . SER A 1 191 ? 3.658 11.083 -8.012 1.00 85.75 191 SER A CA 1
ATOM 1506 C C . SER A 1 191 ? 3.905 10.639 -9.454 1.00 85.75 191 SER A C 1
ATOM 1508 O O . SER A 1 191 ? 3.797 11.438 -10.385 1.00 85.75 191 SER A O 1
ATOM 1510 N N . LEU A 1 192 ? 4.244 9.358 -9.670 1.00 82.88 192 LEU A N 1
ATOM 1511 C CA . LEU A 1 192 ? 4.336 8.832 -11.014 1.00 82.88 192 LEU A CA 1
ATOM 1512 C C . LEU A 1 192 ? 2.973 8.773 -11.716 1.00 82.88 192 LEU A C 1
ATOM 1514 O O . LEU A 1 192 ? 2.947 8.775 -12.947 1.00 82.88 192 LEU A O 1
ATOM 1518 N N . PHE A 1 193 ? 1.871 8.729 -10.974 1.00 81.00 193 PHE A N 1
ATOM 1519 C CA . PHE A 1 193 ? 0.546 8.456 -11.520 1.00 81.00 193 PHE A CA 1
ATOM 1520 C C . PHE A 1 193 ? -0.543 9.458 -11.109 1.00 81.00 193 PHE A C 1
ATOM 1522 O O . PHE A 1 193 ? -1.706 9.226 -11.457 1.00 81.00 193 PHE A O 1
ATOM 1529 N N . ASP A 1 194 ? -0.167 10.517 -10.391 1.00 73.25 194 ASP A N 1
ATOM 1530 C CA . ASP A 1 194 ? -0.988 11.707 -10.120 1.00 73.25 194 ASP A CA 1
ATOM 1531 C C . ASP A 1 194 ? -0.909 12.701 -11.296 1.00 73.25 194 ASP A C 1
ATOM 1533 O O . ASP A 1 194 ? -1.960 13.282 -11.658 1.00 73.25 194 ASP A O 1
#

Sequence (194 aa):
MADDTTFLKKLQGEIDELILQLNLGKADAVDYVEKKKESFKSLVDEARERISGNEDGSSSSLKQKLDELKLQLALGRMESRDALEEQRGKIHSAIQDTQTAWEPVEDDLKTQFHDAGESLQTKLDALALDLGIRRIVAEEELKFQKEKVKADLEDLQSKIEPAMEKAGDKFDDLADDAKQAFDKVKHGLRSLFD

Secondary structure (DSSP, 8-state):
-HHHHHHHHHHHHHHHHHHHHHHS-HHHHHHHHHHHHHHHHHHHHHHHHHHHT---THHHHHHHHHHHHHHHHHS----SHHHHHHHHHHHHHHHHHHHHHHTT---THHHHHHHHHHHHHHHHHHHHHHHT--SSS-HHHHHHHHHHHHHHHHHHHHHHHHHHH--STTHHHHHHHHHHHHHHHHHHHHTTT-

Foldseek 3Di:
DVVLLVLLVVLLVLLVLLLVLLVDDLVVLQVSLLVLLVVLLVLLVVVLVVLVVDPDPLSPQLNVLSVQLNVLSPPDGCPDLVSLLVSLVSNLVSLVSNLVSCVVPDDPSSVVSNVSSLSSSLSSLSSNLSNVSFPDDDPVVSVVLSVVLSVLSVVLSVLSVVLSVDPDDCSVVSSVVSVVSVVVSSVSSVVRSD

Radius of gyration: 17.81 Å; chains: 1; bounding box: 48×25×46 Å

pLDDT: mean 85.03, std 9.69, range [49.25, 95.56]